Protein AF-A0A7X9DBS9-F1 (afdb_monomer)

Radius of gyration: 29.24 Å; Cα contacts (8 Å, |Δi|>4): 270; chains: 1; bounding box: 61×59×90 Å

Secondary structure (DSSP, 8-state):
-PPPHHHHHHHHHHHH-EE-HHHHHHHH---HHHHHHHHHTT-SPPP-S-TTSPPPEEHHHHHHHHHHHHHHHTT--TTTTHHHHHHHHSHHHHHHHHHHHHTT--EEEEE-SSS-EEEEEHHHHHHHHHTSTTT--S--EEEE-HHHHHHHHHHTT---PPP-GGGSHHHHHHHHHHHHHHH-TTS---HHHHHHHHHHHH---SEEEEEEETTEEEEEEEEPPP-----

Nearest PDB structures (foldseek):
  7xn2-assembly1_A-2  TM=6.905E-01  e=5.065E-05  Nostoc sp. PCC 7120 = FACHB-418
  6ldi-assembly1_H  TM=8.509E-01  e=7.330E-02  Escherichia coli K-12
  4wls-assembly1_B  TM=7.383E-01  e=4.983E-02  Escherichia coli DH5[alpha]
  7c17-assembly1_G  TM=8.458E-01  e=1.204E-01  Escherichia coli K-12
  5d90-assembly2_C  TM=7.543E-01  e=1.420E-01  Haemophilus influenzae Rd KW20

Mean predicted aligned error: 14.36 Å

pLDDT: mean 78.64, std 13.1, range [38.12, 95.62]

Sequence (231 aa):
MQEPTTNKSQSSELKAKVTTAKTVKEVADVSYRQLNDWDSKKVLPKKKGGNGTWRKFTGADIIRLTIISKLVKFGIPIQRQKKLIHWIGKPESINWLIKKITYGFNMFLVTDFEGNFGFDSDDEAYDFVFLIGEDIDHPSVILPLNKIVGDISKKLGVEIPKVNKNLTMVGQISHILEKMIKSDSGVSIKSTEQKVIDLIREKQYQTVVVKVKDGNIVHINREESIPVNTQ

Structure (mmCIF, N/CA/C/O backbone):
data_AF-A0A7X9DBS9-F1
#
_entry.id   AF-A0A7X9DBS9-F1
#
loop_
_atom_site.group_PDB
_atom_site.id
_atom_site.type_symbol
_atom_site.label_atom_id
_atom_site.label_alt_id
_atom_site.label_comp_id
_atom_site.label_asym_id
_atom_site.label_e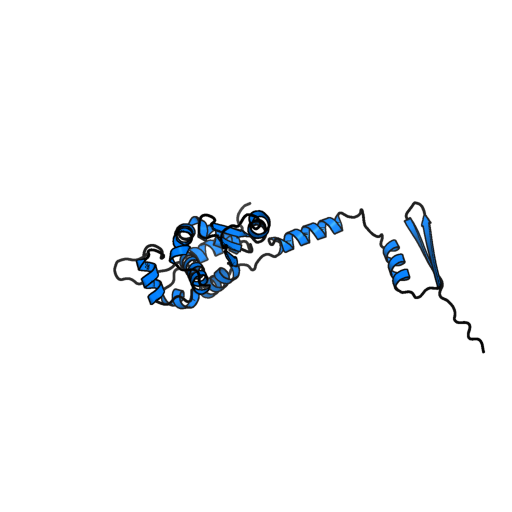ntity_id
_atom_site.label_seq_id
_atom_site.pdbx_PDB_ins_code
_atom_site.Cartn_x
_atom_site.Cartn_y
_atom_site.Cartn_z
_atom_site.occupancy
_atom_site.B_iso_or_equiv
_atom_site.auth_seq_id
_atom_site.auth_comp_id
_atom_site.auth_asym_id
_atom_site.auth_atom_id
_atom_site.pdbx_PDB_model_num
ATOM 1 N N . MET A 1 1 ? 12.884 18.985 -7.971 1.00 44.34 1 MET A N 1
ATOM 2 C CA . MET A 1 1 ? 11.764 18.631 -8.873 1.00 44.34 1 MET A CA 1
ATOM 3 C C . MET A 1 1 ? 10.484 19.239 -8.308 1.00 44.34 1 MET A C 1
ATOM 5 O O . MET A 1 1 ? 10.124 18.889 -7.190 1.00 44.34 1 MET A O 1
ATOM 9 N N . GLN A 1 2 ? 9.855 20.199 -8.995 1.00 38.12 2 GLN A N 1
ATOM 10 C CA . GLN A 1 2 ? 8.543 20.721 -8.585 1.00 38.12 2 GLN A CA 1
ATOM 11 C C . GLN A 1 2 ? 7.461 19.667 -8.868 1.00 38.12 2 GLN A C 1
ATOM 13 O O . GLN A 1 2 ? 7.523 18.968 -9.877 1.00 38.12 2 GLN A O 1
ATOM 18 N N . GLU A 1 3 ? 6.503 19.517 -7.953 1.00 51.72 3 GLU A N 1
ATOM 19 C CA . GLU A 1 3 ? 5.404 18.561 -8.106 1.00 51.72 3 GLU A CA 1
ATOM 20 C C . GLU A 1 3 ? 4.458 19.009 -9.235 1.00 51.72 3 GLU A C 1
ATOM 22 O O . GLU A 1 3 ? 4.047 20.172 -9.232 1.00 51.72 3 GLU A O 1
ATOM 27 N N . PRO A 1 4 ? 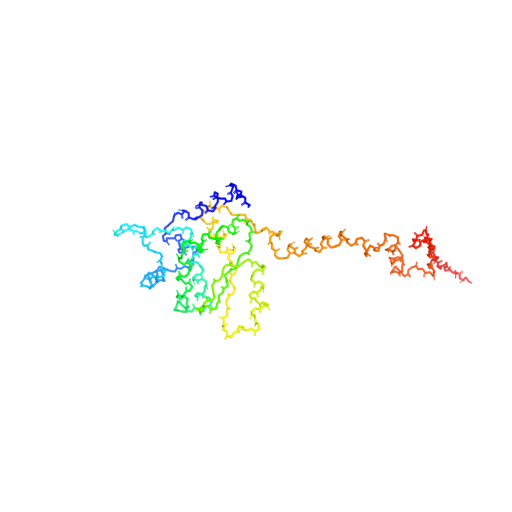4.034 18.119 -10.151 1.00 61.62 4 PRO A N 1
ATOM 28 C CA . PRO A 1 4 ? 2.964 18.435 -11.092 1.00 61.62 4 PRO A CA 1
ATOM 29 C C . PRO A 1 4 ? 1.681 18.804 -10.331 1.00 61.62 4 PRO A C 1
ATOM 31 O O . PRO A 1 4 ? 1.261 18.078 -9.423 1.00 61.62 4 PRO A O 1
ATOM 34 N N . THR A 1 5 ? 1.044 19.915 -10.704 1.00 61.41 5 THR A N 1
ATOM 35 C CA . THR A 1 5 ? -0.153 20.473 -10.042 1.00 61.41 5 THR A CA 1
ATOM 36 C C . THR A 1 5 ? -1.306 19.469 -9.939 1.00 61.41 5 THR A C 1
ATOM 38 O O . THR A 1 5 ? -1.954 19.385 -8.893 1.00 61.41 5 THR A O 1
ATOM 41 N N . THR A 1 6 ? -1.502 18.638 -10.964 1.00 66.62 6 THR A N 1
ATOM 42 C CA . THR A 1 6 ? -2.528 17.581 -11.007 1.00 66.62 6 THR A CA 1
ATOM 43 C C . THR A 1 6 ? -2.325 16.517 -9.922 1.00 66.62 6 THR A C 1
ATOM 45 O O . THR A 1 6 ? -3.261 16.163 -9.206 1.00 66.62 6 THR A O 1
ATOM 48 N N . ASN A 1 7 ? -1.085 16.069 -9.716 1.00 72.94 7 ASN A N 1
ATOM 49 C CA . ASN A 1 7 ? -0.768 15.004 -8.757 1.00 72.94 7 ASN A CA 1
ATOM 50 C C . ASN A 1 7 ? -0.900 15.496 -7.309 1.00 72.94 7 ASN A C 1
ATOM 52 O O . ASN A 1 7 ? -1.346 14.766 -6.419 1.00 72.94 7 ASN A O 1
ATOM 56 N N . LYS A 1 8 ? -0.569 16.771 -7.071 1.00 68.44 8 LYS A N 1
ATOM 57 C CA . LYS A 1 8 ? -0.738 17.415 -5.764 1.00 68.44 8 LYS A CA 1
ATOM 58 C C . LYS A 1 8 ? -2.215 17.507 -5.363 1.00 68.44 8 LYS A C 1
ATOM 60 O O . LYS A 1 8 ? -2.538 17.258 -4.201 1.00 68.44 8 LYS A O 1
ATOM 65 N N . SER A 1 9 ? -3.097 17.802 -6.321 1.00 77.38 9 SER A N 1
ATOM 66 C CA . SER A 1 9 ? -4.551 17.871 -6.118 1.00 77.38 9 SER A CA 1
ATOM 67 C C . SER A 1 9 ? -5.177 16.496 -5.839 1.00 77.38 9 SER A C 1
ATOM 69 O O . SER A 1 9 ? -5.950 16.367 -4.894 1.00 77.38 9 SER A O 1
ATOM 71 N N . GLN A 1 10 ? -4.786 15.448 -6.570 1.00 80.81 10 GLN A N 1
ATOM 72 C CA . GLN A 1 10 ? -5.271 14.078 -6.323 1.00 80.81 10 GLN A CA 1
ATOM 73 C C . GLN A 1 10 ? -4.818 13.536 -4.958 1.00 80.81 10 GLN A C 1
ATOM 75 O O . GLN A 1 10 ? -5.588 12.908 -4.227 1.00 80.81 10 GLN A O 1
ATOM 80 N N . SER A 1 11 ? -3.562 13.809 -4.584 1.00 74.12 11 SER A N 1
ATOM 81 C CA . SER A 1 11 ? -3.007 13.408 -3.289 1.00 74.12 11 SER A CA 1
ATOM 82 C C . SER A 1 11 ? -3.749 14.067 -2.126 1.00 74.12 11 SER A C 1
ATOM 84 O O . SER A 1 11 ? -4.082 13.391 -1.150 1.00 74.12 11 SER A O 1
ATOM 86 N N . SER A 1 12 ? -4.019 15.375 -2.210 1.00 77.69 12 SER A N 1
ATOM 87 C CA . SER A 1 12 ? -4.742 16.099 -1.160 1.00 77.69 12 SER A CA 1
ATOM 88 C C . SER A 1 12 ? -6.202 15.656 -1.062 1.00 77.69 12 SER A C 1
ATOM 90 O O . SER A 1 12 ? -6.691 15.464 0.054 1.00 77.69 12 SER A O 1
ATOM 92 N N . GLU A 1 13 ? -6.865 15.408 -2.194 1.00 81.50 13 GLU A N 1
ATOM 93 C CA . GLU A 1 13 ? -8.243 14.920 -2.221 1.00 81.50 13 GLU A CA 1
ATOM 94 C C . GLU A 1 13 ? -8.363 13.553 -1.536 1.00 81.50 13 GLU A C 1
ATOM 96 O O . GLU A 1 13 ? -9.161 13.401 -0.608 1.00 81.50 13 GLU A O 1
ATOM 101 N N . LEU A 1 14 ? -7.525 12.576 -1.906 1.00 80.81 14 LEU A N 1
ATOM 102 C CA . LEU A 1 14 ? -7.573 11.236 -1.311 1.00 80.81 14 LEU A CA 1
ATOM 103 C C . LEU A 1 14 ? -7.300 11.258 0.200 1.00 80.81 14 LEU A C 1
ATOM 105 O O . LEU A 1 14 ? -7.941 10.533 0.965 1.00 80.81 14 LEU A O 1
ATOM 109 N N . LYS A 1 15 ? -6.363 12.104 0.640 1.00 79.69 15 LYS A N 1
ATOM 110 C CA . LYS A 1 15 ? -6.023 12.270 2.061 1.00 79.69 15 LYS A CA 1
ATOM 111 C C . LYS A 1 15 ? -7.176 12.864 2.861 1.00 79.69 15 LYS A C 1
ATOM 113 O O . LYS A 1 15 ? -7.395 12.448 3.995 1.00 79.69 15 LYS A O 1
ATOM 118 N N . ALA A 1 16 ? -7.884 13.842 2.303 1.00 76.31 16 ALA A N 1
ATOM 119 C CA . ALA A 1 16 ? -8.894 14.607 3.023 1.00 76.31 16 ALA A CA 1
ATOM 120 C C . ALA A 1 16 ? -10.306 14.015 2.919 1.00 76.31 16 ALA A C 1
ATOM 122 O O . ALA A 1 16 ? -11.146 14.346 3.756 1.00 76.31 16 ALA A O 1
ATOM 123 N N . LYS A 1 17 ? -10.587 13.144 1.937 1.00 77.94 17 LYS A N 1
ATOM 124 C CA . LYS A 1 17 ? -11.936 12.603 1.715 1.00 77.94 17 LYS A CA 1
ATOM 125 C C . LYS A 1 17 ? -12.400 11.795 2.921 1.00 77.94 17 LYS A C 1
ATOM 127 O O . LYS A 1 17 ? -11.780 10.799 3.294 1.00 77.94 17 LYS A O 1
ATOM 132 N N . VAL A 1 18 ? -13.485 12.253 3.541 1.00 75.06 18 VAL A N 1
ATOM 133 C CA . VAL A 1 18 ? -14.044 11.666 4.760 1.00 75.06 18 VAL A CA 1
ATOM 134 C C . VAL A 1 18 ? -15.234 10.778 4.426 1.00 75.06 18 VAL A C 1
ATOM 136 O O . VAL A 1 18 ? -16.102 11.159 3.646 1.00 75.06 18 VAL A O 1
ATOM 139 N N . THR A 1 19 ? -15.316 9.617 5.069 1.00 70.69 19 THR A N 1
ATOM 140 C CA . THR A 1 19 ? -16.430 8.685 4.911 1.00 70.69 19 THR A CA 1
ATOM 141 C C . THR A 1 19 ? -16.887 8.062 6.234 1.00 70.69 19 THR A C 1
ATOM 143 O O . THR A 1 19 ? -16.328 8.332 7.303 1.00 70.69 19 THR A O 1
ATOM 146 N N . THR A 1 20 ? -17.945 7.254 6.160 1.00 72.25 20 THR A N 1
ATOM 147 C CA . THR A 1 20 ? -18.596 6.600 7.303 1.00 72.25 20 THR A CA 1
ATOM 148 C C . THR A 1 20 ? -18.060 5.185 7.540 1.00 72.25 20 THR A C 1
ATOM 150 O O . THR A 1 20 ? -17.427 4.581 6.674 1.00 72.25 20 THR A O 1
ATOM 153 N N . ALA A 1 21 ? -18.375 4.609 8.703 1.00 66.75 21 ALA A N 1
ATOM 154 C CA . ALA A 1 21 ? -18.034 3.225 9.040 1.00 66.75 21 ALA A CA 1
ATOM 155 C C . ALA A 1 21 ? -18.601 2.182 8.050 1.00 66.75 21 ALA A C 1
ATOM 157 O O . ALA A 1 21 ? -18.007 1.117 7.885 1.00 66.75 21 ALA A O 1
ATOM 158 N N . LYS A 1 22 ? -19.712 2.489 7.360 1.00 69.56 22 LYS A N 1
ATOM 159 C CA . LYS A 1 22 ? -20.287 1.622 6.318 1.00 69.56 22 LYS A CA 1
ATOM 160 C C . LYS A 1 22 ? -19.305 1.440 5.157 1.00 69.56 22 LYS A C 1
ATOM 162 O O . LYS A 1 22 ? -18.990 0.313 4.790 1.00 69.56 22 LYS A O 1
ATOM 167 N N . THR A 1 23 ? -18.741 2.540 4.671 1.00 70.94 23 THR A N 1
ATOM 168 C CA . THR A 1 23 ? -17.735 2.530 3.605 1.00 70.94 23 THR A CA 1
ATOM 169 C C . THR A 1 23 ? -16.457 1.820 4.047 1.00 70.94 23 THR A C 1
ATOM 171 O O . THR A 1 23 ? -15.887 1.055 3.280 1.00 70.94 23 THR A O 1
ATOM 174 N N . VAL A 1 24 ? -16.024 1.994 5.303 1.00 73.06 24 VAL A N 1
ATOM 175 C CA . VAL A 1 24 ? -14.865 1.254 5.844 1.00 73.06 24 VAL A CA 1
ATOM 176 C C . VAL A 1 24 ? -15.094 -0.255 5.781 1.00 73.06 24 VAL A C 1
ATOM 178 O O . VAL A 1 24 ? -14.204 -0.978 5.341 1.00 73.06 24 VAL A O 1
ATOM 181 N N . LYS A 1 25 ? -16.283 -0.732 6.166 1.00 75.00 25 LYS A N 1
ATOM 182 C CA . LYS A 1 25 ? -16.641 -2.155 6.087 1.00 75.00 25 LYS A CA 1
ATOM 183 C C . LYS A 1 25 ? -16.580 -2.668 4.646 1.00 75.00 25 LYS A C 1
ATOM 185 O O . LYS A 1 25 ? -15.992 -3.712 4.399 1.00 75.00 25 LYS A O 1
ATOM 190 N N . GLU A 1 26 ? -17.155 -1.925 3.705 1.00 75.19 26 GLU A N 1
ATOM 191 C CA . GLU A 1 26 ? -17.199 -2.306 2.286 1.00 75.19 26 GLU A CA 1
ATOM 192 C C . GLU A 1 26 ? -15.824 -2.262 1.604 1.00 75.19 26 GLU A C 1
ATOM 194 O O . GLU A 1 26 ? -15.596 -2.966 0.619 1.00 75.19 26 GLU A O 1
ATOM 199 N N . VAL A 1 27 ? -14.915 -1.405 2.074 1.00 72.44 27 VAL A N 1
ATOM 200 C CA . VAL A 1 27 ? -13.621 -1.151 1.428 1.00 72.44 27 VAL A CA 1
ATOM 201 C C . VAL A 1 27 ? -12.488 -1.955 2.068 1.00 72.44 27 VAL A C 1
ATOM 203 O O . VAL A 1 27 ? -11.742 -2.616 1.352 1.00 72.44 27 VAL A O 1
ATOM 206 N N . ALA A 1 28 ? -12.360 -1.909 3.395 1.00 74.69 28 ALA A N 1
ATOM 207 C CA . ALA A 1 28 ? -11.285 -2.577 4.130 1.00 74.69 28 ALA A CA 1
ATOM 208 C C . ALA A 1 28 ? -11.617 -4.041 4.471 1.00 74.69 28 ALA A C 1
ATOM 210 O O . ALA A 1 28 ? -10.760 -4.772 4.980 1.00 74.69 28 ALA A O 1
ATOM 211 N N . ASP A 1 29 ? -12.862 -4.458 4.206 1.00 77.50 29 ASP A N 1
ATOM 212 C CA . ASP A 1 29 ? -13.399 -5.781 4.522 1.00 77.50 29 ASP A CA 1
ATOM 213 C C . ASP A 1 29 ? -13.122 -6.154 5.992 1.00 77.50 29 ASP A C 1
ATOM 215 O O . ASP A 1 29 ? -12.544 -7.192 6.319 1.00 77.50 29 ASP A O 1
ATOM 219 N N . VAL A 1 30 ? -13.458 -5.210 6.880 1.00 77.75 30 VAL A N 1
ATOM 220 C CA . VAL A 1 30 ? -13.321 -5.314 8.338 1.00 77.75 30 VAL A CA 1
ATOM 221 C C . VAL A 1 30 ? -14.715 -5.293 8.949 1.00 77.75 30 VAL A C 1
ATOM 223 O O . VAL A 1 30 ? -15.509 -4.381 8.700 1.00 77.75 30 VAL A O 1
ATOM 226 N N . SER A 1 31 ? -15.029 -6.290 9.773 1.00 77.00 31 SER A N 1
ATOM 227 C CA . SER A 1 31 ? -16.302 -6.334 10.495 1.00 77.00 31 SER A CA 1
ATOM 228 C C . SER A 1 31 ? -16.382 -5.254 11.580 1.00 77.00 31 SER A C 1
ATOM 230 O O . SER A 1 31 ? -15.375 -4.793 12.115 1.00 77.00 31 SER A O 1
ATOM 232 N N . TYR A 1 32 ? -17.602 -4.893 11.985 1.00 71.25 32 TYR A N 1
ATOM 233 C CA . TYR A 1 32 ? -17.809 -3.949 13.088 1.00 71.25 32 TYR A CA 1
ATOM 234 C C . TYR A 1 32 ? -17.186 -4.438 14.408 1.00 71.25 32 TYR A C 1
ATOM 236 O O . TYR A 1 32 ? -16.624 -3.647 15.159 1.00 71.25 32 TYR A O 1
ATOM 244 N N . ARG A 1 33 ? -17.213 -5.756 14.659 1.00 76.12 33 ARG A N 1
ATOM 245 C CA . ARG A 1 33 ? -16.557 -6.367 15.826 1.00 76.12 33 ARG A CA 1
ATOM 246 C C . ARG A 1 33 ? -15.044 -6.175 15.788 1.00 76.12 33 ARG A C 1
ATOM 248 O O . ARG A 1 33 ? -14.474 -5.781 16.797 1.00 76.12 33 ARG A O 1
ATOM 255 N N . GLN A 1 34 ? -14.417 -6.400 14.633 1.00 80.19 34 GLN A N 1
ATOM 256 C CA . GLN A 1 34 ? -12.983 -6.160 14.460 1.00 80.19 34 GLN A CA 1
ATOM 257 C C . GLN A 1 34 ? -12.641 -4.680 14.628 1.00 80.19 34 GLN A C 1
ATOM 259 O O . GLN A 1 34 ? -11.679 -4.372 15.315 1.00 80.19 34 GLN A O 1
ATOM 264 N N . LEU A 1 35 ? -13.446 -3.758 14.085 1.00 78.69 35 LEU A N 1
ATOM 265 C CA . LEU A 1 35 ? -13.231 -2.323 14.300 1.00 78.69 35 LEU A CA 1
ATOM 266 C C . LEU A 1 35 ? -13.306 -1.953 15.787 1.00 78.69 35 LEU A C 1
ATOM 268 O O . LEU A 1 35 ? -12.446 -1.218 16.258 1.00 78.69 35 LEU A O 1
ATOM 272 N N . ASN A 1 36 ? -14.279 -2.476 16.534 1.00 77.50 36 ASN A N 1
ATOM 273 C CA . ASN A 1 36 ? -14.396 -2.207 17.970 1.00 77.50 36 ASN A CA 1
ATOM 274 C C . ASN A 1 36 ? -13.243 -2.823 18.782 1.00 77.50 36 ASN A C 1
ATOM 276 O O . ASN A 1 36 ? -12.700 -2.157 19.662 1.00 77.50 36 ASN A O 1
ATOM 280 N N . ASP A 1 37 ? -12.840 -4.058 18.471 1.00 80.94 37 ASP A N 1
ATOM 281 C CA . ASP A 1 37 ? -11.668 -4.712 19.075 1.00 80.94 37 ASP A CA 1
ATOM 282 C C . ASP A 1 37 ? -10.368 -3.950 18.770 1.00 80.94 37 ASP A C 1
ATOM 284 O O . ASP A 1 37 ? -9.507 -3.765 19.626 1.00 80.94 37 ASP A O 1
ATOM 288 N N . TRP A 1 38 ? -10.224 -3.442 17.551 1.00 82.38 38 TRP A N 1
ATOM 289 C CA . TRP A 1 38 ? -9.075 -2.632 17.161 1.00 82.38 38 TRP A CA 1
ATOM 290 C C . TRP A 1 38 ? -9.106 -1.245 17.808 1.00 82.38 38 TRP A C 1
ATOM 292 O O . TRP A 1 38 ? -8.051 -0.708 18.151 1.00 82.38 38 TRP A O 1
ATOM 302 N N . ASP A 1 39 ? -10.290 -0.671 18.032 1.00 77.31 39 ASP A N 1
ATOM 303 C CA . ASP A 1 39 ? -10.434 0.595 18.753 1.00 77.31 39 ASP A CA 1
ATOM 304 C C . ASP A 1 39 ? -10.005 0.462 20.215 1.00 77.31 39 ASP A C 1
ATOM 306 O O . ASP A 1 39 ? -9.237 1.288 20.711 1.00 77.31 39 ASP A O 1
ATOM 310 N N . SER A 1 40 ? -10.437 -0.610 20.892 1.00 77.25 40 SER A N 1
ATOM 311 C CA . SER A 1 40 ? -10.043 -0.882 22.281 1.00 77.25 40 SER A CA 1
ATOM 312 C C . SER A 1 40 ? -8.531 -1.109 22.407 1.00 77.25 40 SER A C 1
ATOM 314 O O . SER A 1 40 ? -7.913 -0.681 23.383 1.00 77.25 40 SER A O 1
ATOM 316 N N . LYS A 1 41 ? -7.911 -1.680 21.368 1.00 74.56 41 LYS A N 1
ATOM 317 C CA . LYS A 1 41 ? -6.457 -1.870 21.244 1.00 74.56 41 LYS A CA 1
ATOM 318 C C . LYS A 1 41 ? -5.698 -0.630 20.754 1.00 74.56 41 LYS A C 1
ATOM 320 O O . LYS A 1 41 ? -4.488 -0.716 20.557 1.00 74.56 41 LYS A O 1
ATOM 325 N N . LYS A 1 42 ? -6.370 0.516 20.569 1.00 74.31 42 LYS A N 1
ATOM 326 C CA . LYS A 1 42 ? -5.786 1.783 20.079 1.00 74.31 42 LYS A CA 1
ATOM 327 C C . LYS A 1 42 ? -5.112 1.666 18.702 1.00 74.31 42 LYS A C 1
ATOM 329 O O . LYS A 1 42 ? -4.202 2.427 18.387 1.00 74.31 42 LYS A O 1
ATOM 334 N N . VAL A 1 43 ? -5.568 0.720 17.879 1.00 73.50 43 VAL A N 1
ATOM 335 C CA . VAL A 1 43 ? -5.113 0.529 16.490 1.00 73.50 43 VAL A CA 1
ATOM 336 C C . VAL A 1 43 ? -5.707 1.600 15.577 1.00 73.50 43 VAL A C 1
ATOM 338 O O . VAL A 1 43 ? -5.112 1.978 14.571 1.00 73.50 43 VAL A O 1
ATOM 341 N N . LEU A 1 44 ? -6.900 2.091 15.916 1.00 72.31 44 LEU A N 1
ATOM 342 C CA . LEU A 1 44 ? -7.599 3.075 15.108 1.00 72.31 44 LEU A CA 1
ATOM 343 C C . LEU A 1 44 ? -7.121 4.512 15.405 1.00 72.31 44 LEU A C 1
ATOM 345 O O . LEU A 1 44 ? -6.781 4.827 16.549 1.00 72.31 44 LEU A O 1
ATOM 349 N N . PRO A 1 45 ? -7.168 5.421 14.412 1.00 67.19 45 PRO A N 1
ATOM 350 C CA . PRO A 1 45 ? -6.882 6.837 14.623 1.00 67.19 45 PRO A CA 1
ATOM 351 C C . PRO A 1 45 ? -7.795 7.446 15.695 1.00 67.19 45 PRO A C 1
ATOM 353 O O . PRO A 1 45 ? -8.940 7.016 15.875 1.00 67.19 45 PRO A O 1
ATOM 356 N N . LYS A 1 46 ? -7.313 8.499 16.370 1.00 68.56 46 LYS A N 1
ATOM 357 C CA . LYS A 1 46 ? -8.113 9.251 17.353 1.00 68.56 46 LYS A CA 1
ATOM 358 C C . LYS A 1 46 ? -9.453 9.680 16.739 1.00 68.56 46 LYS A C 1
ATOM 360 O O . LYS A 1 46 ? -9.493 10.144 15.598 1.00 68.56 46 LYS A O 1
ATOM 365 N N . LYS A 1 47 ? -10.546 9.545 17.505 1.00 66.12 47 LYS A N 1
ATOM 366 C CA . LYS A 1 47 ? -11.895 9.957 17.077 1.00 66.12 47 LYS A CA 1
ATOM 367 C C . LYS A 1 47 ? -11.874 11.413 16.615 1.00 66.12 47 LYS A C 1
ATOM 369 O O . LYS A 1 47 ? -11.591 12.311 17.400 1.00 66.12 47 LYS A O 1
ATOM 374 N N . LYS A 1 48 ? -12.219 11.641 15.347 1.00 58.69 48 LYS A N 1
ATOM 375 C CA . LYS A 1 48 ? -12.590 12.962 14.833 1.00 58.69 48 LYS A CA 1
ATOM 376 C C . LYS A 1 48 ? -14.112 13.096 14.951 1.00 58.69 48 LYS A C 1
ATOM 378 O O . LYS A 1 48 ? -14.836 12.604 14.088 1.00 58.69 48 LYS A O 1
ATOM 383 N N . GLY A 1 49 ? -14.581 13.686 16.051 1.00 53.47 49 GLY A N 1
ATOM 384 C CA . GLY A 1 49 ? -16.005 13.888 16.360 1.00 53.47 49 GLY A CA 1
ATOM 385 C C . GLY A 1 49 ? -16.286 13.869 17.867 1.00 53.47 49 GLY A C 1
ATOM 386 O O . GLY A 1 49 ? -15.601 13.164 18.607 1.00 53.47 49 GLY A O 1
ATOM 387 N N . GLY A 1 50 ? -17.262 14.665 18.317 1.00 50.88 50 GLY A N 1
ATOM 388 C CA . GLY A 1 50 ? -17.680 14.745 19.723 1.00 50.88 50 GLY A CA 1
ATOM 389 C C . GLY A 1 50 ? -18.350 13.463 20.233 1.00 50.88 50 GLY A C 1
ATOM 390 O O . GLY A 1 50 ? -18.740 12.593 19.445 1.00 50.88 50 GLY A O 1
ATOM 391 N N . ASN A 1 51 ? -18.483 13.353 21.561 1.00 47.19 51 ASN A N 1
ATOM 392 C CA . ASN A 1 51 ? -19.091 12.203 22.238 1.00 47.19 51 ASN A CA 1
ATOM 393 C C . ASN A 1 51 ? -20.453 11.842 21.612 1.00 47.19 51 ASN A C 1
ATOM 395 O O . ASN A 1 51 ? -21.350 12.673 21.551 1.00 47.19 51 ASN A O 1
ATOM 399 N N . GLY A 1 52 ? -20.587 10.601 21.129 1.00 56.41 52 GLY A N 1
ATOM 400 C CA . GLY A 1 52 ? -21.836 10.056 20.578 1.00 56.41 52 GLY A CA 1
ATOM 401 C C . GLY A 1 52 ? -21.977 10.077 19.049 1.00 56.41 52 GLY A C 1
ATOM 402 O O . GLY A 1 52 ? -22.887 9.438 18.529 1.00 56.41 52 GLY A O 1
ATOM 403 N N . THR A 1 53 ? -21.079 10.731 18.303 1.00 59.44 53 THR A N 1
ATOM 404 C CA . THR A 1 53 ? -21.137 10.727 16.826 1.00 59.44 53 THR A CA 1
ATOM 405 C C . THR A 1 53 ? -20.342 9.579 16.197 1.00 59.44 53 THR A C 1
ATOM 407 O O . THR A 1 53 ? -19.274 9.189 16.679 1.00 59.44 53 THR A O 1
ATOM 410 N N . TRP A 1 54 ? -20.869 9.017 15.102 1.00 60.12 54 TRP A N 1
ATOM 411 C CA . TRP A 1 54 ? -20.195 7.972 14.326 1.00 60.12 54 TRP A CA 1
ATOM 412 C C . TRP A 1 54 ? -18.820 8.440 13.842 1.00 60.12 54 TRP A C 1
ATOM 414 O O . TRP A 1 54 ? -18.671 9.551 13.329 1.00 60.12 54 TRP A O 1
ATOM 424 N N . ARG A 1 55 ? -17.809 7.570 13.977 1.00 71.94 55 ARG A N 1
ATOM 425 C CA . ARG A 1 55 ? -16.434 7.885 13.578 1.00 71.94 55 ARG A CA 1
ATOM 426 C C . ARG A 1 55 ? -16.362 8.170 12.079 1.00 71.94 55 ARG A C 1
ATOM 428 O O . ARG A 1 55 ? -16.758 7.349 11.252 1.00 71.94 55 ARG A O 1
ATOM 435 N N . LYS A 1 56 ? -15.800 9.332 11.763 1.00 78.12 56 LYS A N 1
ATOM 436 C CA . LYS A 1 56 ? -15.402 9.747 10.421 1.00 78.12 56 LYS A CA 1
ATOM 437 C C . LYS A 1 56 ? -14.000 9.217 10.113 1.00 78.12 56 LYS A C 1
ATOM 439 O O . LYS A 1 56 ? -13.107 9.352 10.948 1.00 78.12 56 LYS A O 1
ATOM 444 N N . PHE A 1 57 ? -13.818 8.638 8.930 1.00 82.12 57 PHE A N 1
ATOM 445 C CA . PHE A 1 57 ? -12.539 8.084 8.471 1.00 82.12 57 PHE A CA 1
ATOM 446 C C . PHE A 1 57 ? -12.065 8.812 7.223 1.00 82.12 57 PHE A C 1
ATOM 448 O O . PHE A 1 57 ? -12.855 9.018 6.304 1.00 82.12 57 PHE A O 1
ATOM 455 N N . THR A 1 58 ? -10.791 9.187 7.183 1.00 87.62 58 THR A N 1
ATOM 456 C CA . THR A 1 58 ? -10.160 9.714 5.966 1.00 87.62 58 THR A CA 1
ATOM 457 C C . THR A 1 58 ? -9.750 8.583 5.020 1.00 87.62 58 THR A C 1
ATOM 459 O O . THR A 1 58 ? -9.596 7.443 5.461 1.00 87.62 58 THR A O 1
ATOM 462 N N . GLY A 1 59 ? -9.498 8.873 3.740 1.00 87.56 59 GLY A N 1
ATOM 463 C CA . GLY A 1 59 ? -8.930 7.883 2.814 1.00 87.56 59 GLY A CA 1
ATOM 464 C C . GLY A 1 59 ? -7.611 7.289 3.324 1.00 87.56 59 GLY A C 1
ATOM 465 O O . GLY A 1 59 ? -7.414 6.077 3.256 1.00 87.56 59 GLY A O 1
ATOM 466 N N . ALA A 1 60 ? -6.763 8.106 3.957 1.00 88.75 60 ALA A N 1
ATOM 467 C CA . ALA A 1 60 ? -5.546 7.647 4.627 1.00 88.75 60 ALA A CA 1
ATOM 468 C C . ALA A 1 60 ? -5.830 6.640 5.759 1.00 88.75 60 ALA A C 1
ATOM 470 O O . ALA A 1 60 ? -5.126 5.638 5.892 1.00 88.75 60 ALA A O 1
ATOM 471 N N . ASP A 1 61 ? -6.888 6.862 6.545 1.00 86.81 61 ASP A N 1
ATOM 472 C CA . ASP A 1 61 ? -7.304 5.926 7.594 1.00 86.81 61 ASP A CA 1
ATOM 473 C C . ASP A 1 61 ? -7.787 4.600 7.000 1.00 86.81 61 ASP A C 1
ATOM 475 O O . ASP A 1 61 ? -7.432 3.535 7.501 1.00 86.81 61 ASP A O 1
ATOM 479 N N . ILE A 1 62 ? -8.540 4.642 5.898 1.00 88.44 62 ILE A N 1
ATOM 480 C CA . ILE A 1 62 ? -9.018 3.431 5.217 1.00 88.44 62 ILE A CA 1
ATOM 481 C C . ILE A 1 62 ? -7.850 2.623 4.647 1.00 88.44 62 ILE A C 1
ATOM 483 O O . ILE A 1 62 ? -7.841 1.400 4.788 1.00 88.44 62 ILE A O 1
ATOM 487 N N . ILE A 1 63 ? -6.847 3.278 4.051 1.00 91.88 63 ILE A N 1
ATOM 488 C CA . ILE A 1 63 ? -5.653 2.598 3.522 1.00 91.88 63 ILE A CA 1
ATOM 489 C C . ILE A 1 63 ? -4.922 1.863 4.646 1.00 91.88 63 ILE A C 1
ATOM 491 O O . ILE A 1 63 ? -4.682 0.661 4.527 1.00 91.88 63 ILE A O 1
ATOM 495 N N . ARG A 1 64 ? -4.647 2.543 5.767 1.00 91.00 64 ARG A N 1
ATOM 496 C CA . ARG A 1 64 ? -4.014 1.932 6.950 1.00 91.00 64 ARG A CA 1
ATOM 497 C C . ARG A 1 64 ? -4.779 0.701 7.426 1.00 91.00 64 ARG A C 1
ATOM 499 O O . ARG A 1 64 ? -4.192 -0.362 7.612 1.00 91.00 64 ARG A O 1
ATOM 506 N N . LEU A 1 65 ? -6.096 0.833 7.581 1.00 89.25 65 LEU A N 1
ATOM 507 C CA . LEU A 1 65 ? -6.949 -0.258 8.055 1.00 89.25 65 LEU A CA 1
ATOM 508 C C . LEU A 1 65 ? -6.996 -1.429 7.086 1.00 89.25 65 LEU A C 1
ATOM 510 O O . LEU A 1 65 ? -7.012 -2.576 7.520 1.00 89.25 65 LEU A O 1
ATOM 514 N N . THR A 1 66 ? -6.986 -1.150 5.786 1.00 92.06 66 THR A N 1
ATOM 515 C CA . THR A 1 66 ? -6.991 -2.192 4.759 1.00 92.06 66 THR A CA 1
ATOM 516 C C . THR A 1 66 ? -5.670 -2.960 4.746 1.00 92.06 66 THR A C 1
ATOM 518 O O . THR A 1 66 ? -5.689 -4.181 4.615 1.00 92.06 66 THR A O 1
ATOM 521 N N . ILE A 1 67 ? -4.536 -2.278 4.943 1.00 93.69 67 ILE A N 1
ATOM 522 C CA . ILE A 1 67 ? -3.218 -2.919 5.080 1.00 93.69 67 ILE A CA 1
ATOM 523 C C . ILE A 1 67 ? -3.212 -3.858 6.293 1.00 93.69 67 ILE A C 1
ATOM 525 O O . ILE A 1 67 ? -2.951 -5.049 6.137 1.00 93.69 67 ILE A O 1
ATOM 529 N N . ILE A 1 68 ? -3.595 -3.358 7.472 1.00 91.94 68 ILE A N 1
ATOM 530 C CA . ILE A 1 68 ? -3.669 -4.152 8.713 1.00 91.94 68 ILE A CA 1
ATOM 531 C C . ILE A 1 68 ? -4.614 -5.353 8.539 1.00 91.94 68 ILE A C 1
ATOM 533 O O . ILE A 1 68 ? -4.259 -6.489 8.852 1.00 91.94 68 ILE A O 1
ATOM 537 N N . SER A 1 69 ? -5.805 -5.120 7.979 1.00 90.81 69 SER A N 1
ATOM 538 C CA . SER A 1 69 ? -6.807 -6.156 7.699 1.00 90.81 69 SER A CA 1
ATOM 539 C C . SER A 1 69 ? -6.267 -7.260 6.801 1.00 90.81 69 SER A C 1
ATOM 541 O O . SER A 1 69 ? -6.448 -8.442 7.098 1.00 90.81 69 SER A O 1
ATOM 543 N N . LYS A 1 70 ? -5.554 -6.897 5.729 1.00 92.62 70 LYS A N 1
ATOM 544 C CA . LYS A 1 70 ? -4.928 -7.881 4.847 1.00 92.62 70 LYS A CA 1
ATOM 545 C C . LYS A 1 70 ? -3.895 -8.721 5.581 1.00 92.62 70 LYS A C 1
ATOM 547 O O . LYS A 1 70 ? -3.950 -9.937 5.464 1.00 92.62 70 LYS A O 1
ATOM 552 N N . LEU A 1 71 ? -3.011 -8.107 6.365 1.00 91.94 71 LEU A N 1
ATOM 553 C CA . LEU A 1 71 ? -1.999 -8.841 7.131 1.00 91.94 71 LEU A CA 1
ATOM 554 C C . LEU A 1 71 ? -2.642 -9.818 8.127 1.00 91.94 71 LEU A C 1
ATOM 556 O O . LEU A 1 71 ? -2.218 -10.967 8.214 1.00 91.94 71 LEU A O 1
ATOM 560 N N . VAL A 1 72 ? -3.724 -9.410 8.802 1.00 90.62 72 VAL A N 1
ATOM 561 C CA . VAL A 1 72 ? -4.502 -10.313 9.670 1.00 90.62 72 VAL A CA 1
ATOM 562 C C . VAL A 1 72 ? -5.087 -11.488 8.879 1.00 90.62 72 VAL A C 1
ATOM 564 O O . VAL A 1 72 ? -5.005 -12.626 9.333 1.00 90.62 72 VAL A O 1
ATOM 567 N N . LYS A 1 73 ? -5.641 -11.245 7.686 1.00 89.69 73 LYS A N 1
ATOM 568 C CA . LYS A 1 73 ? -6.185 -12.307 6.815 1.00 89.69 73 LYS A CA 1
ATOM 569 C C . LYS A 1 73 ? -5.119 -13.244 6.261 1.00 89.69 73 LYS A C 1
ATOM 571 O O . LYS A 1 73 ? -5.413 -14.410 6.038 1.00 89.69 73 LYS A O 1
ATOM 576 N N . PHE A 1 74 ? -3.895 -12.755 6.093 1.00 89.38 74 PHE A N 1
ATOM 577 C CA . PHE A 1 74 ? -2.728 -13.575 5.771 1.00 89.38 74 PHE A CA 1
ATOM 578 C C . PHE A 1 74 ? -2.195 -14.372 6.975 1.00 89.38 74 PHE A C 1
ATOM 580 O O . PHE A 1 74 ? -1.176 -15.042 6.856 1.00 89.38 74 PHE A O 1
ATOM 587 N N . GLY A 1 75 ? -2.874 -14.328 8.127 1.00 89.69 75 GLY A N 1
ATOM 588 C CA . GLY A 1 75 ? -2.526 -15.113 9.310 1.00 89.69 75 GLY A CA 1
ATOM 589 C C . GLY A 1 75 ? -1.584 -14.406 10.283 1.00 89.69 75 GLY A C 1
ATOM 590 O O . GLY A 1 75 ? -1.155 -15.018 11.256 1.00 89.69 75 GLY A O 1
ATOM 591 N N . ILE A 1 76 ? -1.271 -13.124 10.070 1.00 90.81 76 ILE A N 1
ATOM 592 C CA . ILE A 1 76 ? -0.351 -12.373 10.932 1.00 90.81 76 ILE A CA 1
ATOM 593 C C . ILE A 1 76 ? -1.132 -11.769 12.103 1.00 90.81 76 ILE A C 1
ATOM 595 O O . ILE A 1 76 ? -1.949 -10.865 11.891 1.00 90.81 76 ILE A O 1
ATOM 599 N N . PRO A 1 77 ? -0.887 -12.190 13.357 1.00 89.06 77 PRO A N 1
ATOM 600 C CA . PRO A 1 77 ? -1.662 -11.714 14.496 1.00 89.06 77 PRO A CA 1
ATOM 601 C C . PRO A 1 77 ? -1.519 -10.205 14.702 1.00 89.06 77 PRO A C 1
ATOM 603 O O . PRO A 1 77 ? -0.427 -9.646 14.583 1.00 89.06 77 PRO A O 1
ATOM 606 N N . ILE A 1 78 ? -2.608 -9.540 15.097 1.00 88.06 78 ILE A N 1
ATOM 607 C CA . ILE A 1 78 ? -2.624 -8.086 15.336 1.00 88.06 78 ILE A CA 1
ATOM 608 C C . ILE A 1 78 ? -1.578 -7.652 16.380 1.00 88.06 78 ILE A C 1
ATOM 610 O O . ILE A 1 78 ? -1.051 -6.545 16.327 1.00 88.06 78 ILE A O 1
ATOM 614 N N . GLN A 1 79 ? -1.239 -8.538 17.320 1.00 88.19 79 GLN A N 1
ATOM 615 C CA . GLN A 1 79 ? -0.238 -8.307 18.358 1.00 88.19 79 GLN A CA 1
ATOM 616 C C . GLN A 1 79 ? 1.173 -8.157 17.778 1.00 88.19 79 GLN A C 1
ATOM 618 O O . GLN A 1 79 ? 1.907 -7.283 18.236 1.00 88.19 79 GLN A O 1
ATOM 623 N N . ARG A 1 80 ? 1.522 -8.948 16.753 1.00 89.44 80 ARG A N 1
ATOM 624 C CA . ARG A 1 80 ? 2.807 -8.845 16.041 1.00 89.44 80 ARG A CA 1
ATOM 625 C C . ARG A 1 80 ? 2.887 -7.549 15.229 1.00 89.44 80 ARG A C 1
ATOM 627 O O . ARG A 1 80 ? 3.949 -6.973 15.061 1.00 89.44 80 ARG A O 1
ATOM 634 N N . GLN A 1 81 ? 1.743 -7.015 14.810 1.00 90.88 81 GLN A N 1
ATOM 635 C CA . GLN A 1 81 ? 1.671 -5.793 14.011 1.00 90.88 81 GLN A CA 1
ATOM 636 C C . GLN A 1 81 ? 1.782 -4.497 14.833 1.00 90.88 81 GLN A C 1
ATOM 638 O O . GLN A 1 81 ? 1.740 -3.421 14.248 1.00 90.88 81 GLN A O 1
ATOM 643 N N . LYS A 1 82 ? 1.919 -4.534 16.167 1.00 90.19 82 LYS A N 1
ATOM 644 C CA . LYS A 1 82 ? 1.878 -3.324 17.020 1.00 90.19 82 LYS A CA 1
ATOM 645 C C . LYS A 1 82 ? 2.866 -2.231 16.594 1.00 90.19 82 LYS A C 1
ATOM 647 O O . LYS A 1 82 ? 2.472 -1.068 16.500 1.00 90.19 82 LYS A O 1
ATOM 652 N N . LYS A 1 83 ? 4.127 -2.599 16.333 1.00 91.50 83 LYS A N 1
ATOM 653 C CA . LYS A 1 83 ? 5.174 -1.661 15.893 1.00 91.50 83 LYS A CA 1
ATOM 654 C C . LYS A 1 83 ? 4.831 -1.064 14.519 1.00 91.50 83 LYS A C 1
ATOM 656 O O . LYS A 1 83 ? 4.834 0.157 14.371 1.00 91.50 83 LYS A O 1
ATOM 661 N N . LEU A 1 84 ? 4.396 -1.902 13.572 1.00 92.06 84 LEU A N 1
ATOM 662 C CA . LEU A 1 84 ? 3.917 -1.472 12.253 1.00 92.06 84 LEU A CA 1
ATOM 663 C C . LEU A 1 84 ? 2.711 -0.525 12.352 1.00 92.06 84 LEU A C 1
ATOM 665 O O . LEU A 1 84 ? 2.690 0.515 11.704 1.00 92.06 84 LEU A O 1
ATOM 669 N N . ILE A 1 85 ? 1.713 -0.862 13.171 1.00 91.38 85 ILE A N 1
ATOM 670 C CA . ILE A 1 85 ? 0.501 -0.060 13.397 1.00 91.38 85 ILE A CA 1
ATOM 671 C C . ILE A 1 85 ? 0.876 1.323 13.930 1.00 91.38 85 ILE A C 1
ATOM 673 O O . ILE A 1 85 ? 0.351 2.336 13.464 1.00 91.38 85 ILE A O 1
ATOM 677 N N . HIS A 1 86 ? 1.808 1.375 14.882 1.00 89.88 86 HIS A N 1
ATOM 678 C CA . HIS A 1 86 ? 2.322 2.636 15.397 1.00 89.88 86 HIS A CA 1
ATOM 679 C C . HIS A 1 86 ? 3.030 3.449 14.300 1.00 89.88 86 HIS A C 1
ATOM 681 O O . HIS A 1 86 ? 2.756 4.640 14.145 1.00 89.88 86 HIS A O 1
ATOM 687 N N . TRP A 1 87 ? 3.897 2.809 13.512 1.00 92.38 87 TRP A N 1
ATOM 688 C CA . TRP A 1 87 ? 4.640 3.457 12.431 1.00 92.38 87 TRP A CA 1
ATOM 689 C C . TRP A 1 87 ? 3.728 3.983 11.313 1.00 92.38 87 TRP A C 1
ATOM 691 O O . TRP A 1 87 ? 3.813 5.157 10.953 1.00 92.38 87 TRP A O 1
ATOM 701 N N . ILE A 1 88 ? 2.803 3.162 10.807 1.00 91.25 88 ILE A N 1
ATOM 702 C CA . ILE A 1 88 ? 1.884 3.536 9.720 1.00 91.25 88 ILE A CA 1
ATOM 703 C C . ILE A 1 88 ? 0.826 4.553 10.178 1.00 91.25 88 ILE A C 1
ATOM 705 O O . ILE A 1 88 ? 0.258 5.292 9.367 1.00 91.25 88 ILE A O 1
ATOM 709 N N . GLY A 1 89 ? 0.562 4.608 11.488 1.00 86.31 89 GLY A N 1
ATOM 710 C CA . GLY A 1 89 ? -0.322 5.584 12.120 1.00 86.31 89 GLY A CA 1
ATOM 711 C C . GLY A 1 89 ? 0.193 7.023 12.029 1.00 86.31 89 GLY A C 1
ATOM 712 O O . GLY A 1 89 ? -0.610 7.960 12.093 1.00 86.31 89 GLY A O 1
ATOM 713 N N . LYS A 1 90 ? 1.499 7.216 11.807 1.00 88.25 90 LYS A N 1
ATOM 714 C CA . LYS A 1 90 ? 2.097 8.535 11.573 1.00 88.25 90 LYS A CA 1
ATOM 715 C C . LYS A 1 90 ? 1.557 9.139 10.263 1.00 88.25 90 LYS A C 1
ATOM 717 O O . LYS A 1 90 ? 1.484 8.436 9.246 1.00 88.25 90 LYS A O 1
ATOM 722 N N . PRO A 1 91 ? 1.079 10.400 10.256 1.00 87.19 91 PRO A N 1
ATOM 723 C CA . PRO A 1 91 ? 0.599 11.060 9.039 1.00 87.19 91 PRO A CA 1
ATOM 724 C C . PRO A 1 91 ? 1.630 11.069 7.912 1.00 87.19 91 PRO A C 1
ATOM 726 O O . PRO A 1 91 ? 1.267 10.890 6.754 1.00 87.19 91 PRO A O 1
ATOM 729 N N . GLU A 1 92 ? 2.904 11.238 8.245 1.00 90.12 92 GLU A N 1
ATOM 730 C CA . GLU A 1 92 ? 4.007 11.377 7.299 1.00 90.12 92 GLU A CA 1
ATOM 731 C C . GLU A 1 92 ? 4.161 10.108 6.453 1.00 90.12 92 GLU A C 1
ATOM 733 O O . GLU A 1 92 ? 4.179 10.199 5.225 1.00 90.12 92 GLU A O 1
ATOM 738 N N . SER A 1 93 ? 4.150 8.931 7.090 1.00 90.50 93 SER A N 1
ATOM 739 C CA . SER A 1 93 ? 4.337 7.635 6.425 1.00 90.50 93 SER A CA 1
ATOM 740 C C . SER A 1 93 ? 3.264 7.377 5.366 1.00 90.50 93 SER A C 1
ATOM 742 O O . SER A 1 93 ? 3.563 7.140 4.196 1.00 90.50 93 SER A O 1
ATOM 744 N N . ILE A 1 94 ? 1.983 7.478 5.742 1.00 91.25 94 ILE A N 1
ATOM 745 C CA . ILE A 1 94 ? 0.886 7.210 4.800 1.00 91.25 94 ILE A CA 1
ATOM 746 C C . ILE A 1 94 ? 0.788 8.291 3.718 1.00 91.25 94 ILE A C 1
ATOM 748 O O . ILE A 1 94 ? 0.442 8.008 2.570 1.00 91.25 94 ILE A O 1
ATOM 752 N N . ASN A 1 95 ? 1.102 9.542 4.067 1.00 91.50 95 ASN A N 1
ATOM 753 C CA . ASN A 1 95 ? 1.049 10.645 3.120 1.00 91.50 95 ASN A CA 1
ATOM 754 C C . ASN A 1 95 ? 2.128 10.526 2.053 1.00 91.50 95 ASN A C 1
A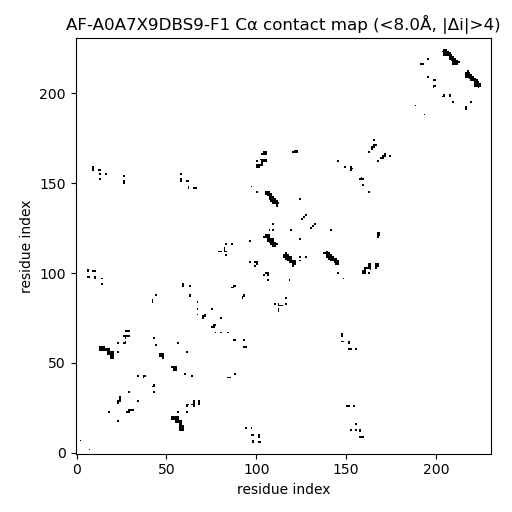TOM 756 O O . ASN A 1 95 ? 1.881 10.928 0.910 1.00 91.50 95 ASN A O 1
ATOM 760 N N . TRP A 1 96 ? 3.289 9.996 2.433 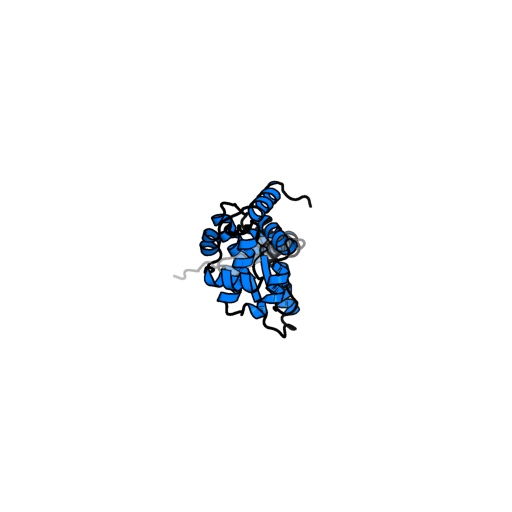1.00 93.56 96 TRP A N 1
ATOM 761 C CA . TRP A 1 96 ? 4.382 9.683 1.531 1.00 93.56 96 TRP A CA 1
ATOM 762 C C . TRP A 1 96 ? 3.995 8.560 0.563 1.00 93.56 96 TRP A C 1
ATOM 764 O O . TRP A 1 96 ? 4.116 8.755 -0.646 1.00 93.56 96 TRP A O 1
ATOM 774 N N . LEU A 1 97 ? 3.395 7.467 1.056 1.00 95.19 97 LEU A N 1
ATOM 775 C CA . LEU A 1 97 ? 2.879 6.382 0.208 1.00 95.19 97 LEU A CA 1
ATOM 776 C C . LEU A 1 97 ? 1.889 6.900 -0.842 1.00 95.19 97 LEU A C 1
ATOM 778 O O . LEU A 1 97 ? 2.050 6.657 -2.038 1.00 95.19 97 LEU A O 1
ATOM 782 N N . ILE A 1 98 ? 0.868 7.643 -0.399 1.00 93.81 98 ILE A N 1
ATOM 783 C CA . ILE A 1 98 ? -0.150 8.208 -1.295 1.00 93.81 98 ILE A CA 1
ATOM 784 C C . ILE A 1 98 ? 0.510 9.114 -2.340 1.00 93.81 98 ILE A C 1
ATOM 786 O O . ILE A 1 98 ? 0.159 9.067 -3.517 1.00 93.81 98 ILE A O 1
ATOM 790 N N . LYS A 1 99 ? 1.481 9.936 -1.927 1.00 92.75 99 LYS A N 1
ATOM 791 C CA . LYS A 1 99 ? 2.228 10.819 -2.830 1.00 92.75 99 LYS A CA 1
ATOM 792 C C . LYS A 1 99 ? 3.012 10.026 -3.885 1.00 92.75 99 LYS A C 1
ATOM 794 O O . LYS A 1 99 ? 2.913 10.343 -5.063 1.00 92.75 99 LYS A O 1
ATOM 799 N N . LYS A 1 100 ? 3.729 8.970 -3.500 1.00 92.75 100 LYS A N 1
ATOM 800 C CA . LYS A 1 100 ? 4.466 8.115 -4.445 1.00 92.75 100 LYS A CA 1
ATOM 801 C C . LYS A 1 100 ? 3.535 7.418 -5.440 1.00 92.75 100 LYS A C 1
ATOM 803 O O . LYS A 1 100 ? 3.757 7.506 -6.645 1.00 92.75 100 LYS A O 1
ATOM 808 N N . ILE A 1 101 ? 2.438 6.826 -4.970 1.00 94.12 101 ILE A N 1
ATOM 809 C CA . ILE A 1 101 ? 1.453 6.179 -5.855 1.00 94.12 101 ILE A CA 1
ATOM 810 C C . ILE A 1 101 ? 0.802 7.194 -6.806 1.00 94.12 101 ILE A C 1
ATOM 812 O O . ILE A 1 101 ? 0.632 6.903 -7.985 1.00 94.12 101 ILE A O 1
ATOM 816 N N . THR A 1 102 ? 0.498 8.409 -6.339 1.00 90.81 102 THR A N 1
ATOM 817 C CA . THR A 1 102 ? -0.035 9.486 -7.204 1.00 90.81 102 THR A CA 1
ATOM 818 C C . THR A 1 102 ? 0.989 10.052 -8.190 1.00 90.81 102 THR A C 1
ATOM 820 O O . THR A 1 102 ? 0.606 10.734 -9.132 1.00 90.81 102 THR A O 1
ATOM 823 N N . TYR A 1 103 ? 2.276 9.730 -8.049 1.00 89.44 103 TYR A N 1
ATOM 824 C CA . TYR A 1 103 ? 3.283 9.944 -9.095 1.00 89.44 103 TYR A CA 1
ATOM 825 C C . TYR A 1 103 ? 3.460 8.753 -10.038 1.00 89.44 103 TYR A C 1
ATOM 827 O O . TYR A 1 103 ? 4.250 8.832 -10.976 1.00 89.44 103 TYR A O 1
ATOM 835 N N . GLY A 1 104 ? 2.718 7.668 -9.823 1.00 89.62 10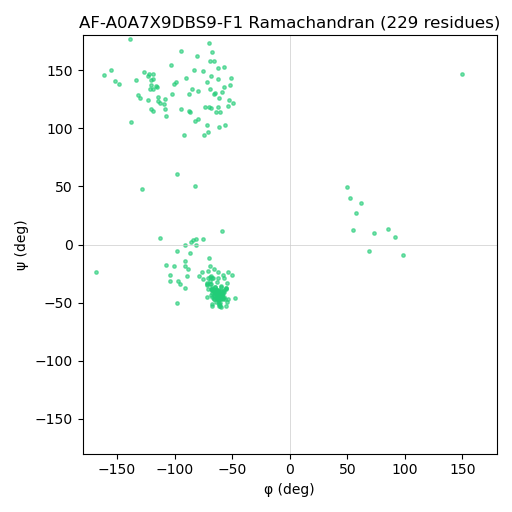4 GLY A N 1
ATOM 836 C CA . GLY A 1 104 ? 2.783 6.467 -10.646 1.00 89.62 104 GLY A CA 1
ATOM 837 C C . GLY A 1 104 ? 3.881 5.487 -10.237 1.00 89.62 104 GLY A C 1
ATOM 838 O O . GLY A 1 104 ? 4.157 4.573 -11.010 1.00 89.62 104 GLY A O 1
ATOM 839 N N . PHE A 1 105 ? 4.493 5.635 -9.056 1.00 91.31 105 PHE A N 1
ATOM 840 C CA . PHE A 1 105 ? 5.412 4.617 -8.538 1.00 91.31 105 PHE A CA 1
ATOM 841 C C . PHE A 1 105 ? 4.656 3.337 -8.175 1.00 91.31 105 PHE A C 1
ATOM 843 O O . PHE A 1 105 ? 3.520 3.384 -7.688 1.00 91.31 105 PHE A O 1
ATOM 850 N N . ASN A 1 106 ? 5.304 2.199 -8.396 1.00 92.50 106 ASN A N 1
ATOM 851 C CA . ASN A 1 106 ? 4.859 0.894 -7.931 1.00 92.50 106 ASN A CA 1
ATOM 852 C C . ASN A 1 106 ? 5.410 0.664 -6.521 1.00 92.50 106 ASN A C 1
ATOM 854 O O . ASN A 1 106 ? 6.618 0.618 -6.363 1.00 92.50 106 ASN A O 1
ATOM 858 N N . MET A 1 107 ? 4.542 0.581 -5.518 1.00 94.44 107 MET A N 1
ATOM 859 C CA . MET A 1 107 ? 4.884 0.643 -4.099 1.00 94.44 107 MET A CA 1
ATOM 860 C C . MET A 1 107 ? 4.494 -0.635 -3.358 1.00 94.44 107 MET A C 1
ATOM 862 O O . MET A 1 107 ? 3.398 -1.185 -3.544 1.00 94.44 107 MET A O 1
ATOM 866 N N . PHE A 1 108 ? 5.352 -1.028 -2.425 1.00 94.12 108 PHE A N 1
ATOM 867 C CA . PHE A 1 108 ? 5.210 -2.199 -1.572 1.00 94.12 108 PHE A CA 1
ATOM 868 C C . PHE A 1 108 ? 5.338 -1.792 -0.106 1.00 94.12 108 PHE A C 1
ATOM 870 O O . PHE A 1 108 ? 6.027 -0.834 0.224 1.00 94.12 108 PHE A O 1
ATOM 877 N N . LEU A 1 109 ? 4.645 -2.498 0.785 1.00 94.25 109 LEU A N 1
ATOM 878 C CA . LEU A 1 109 ? 4.991 -2.510 2.203 1.00 94.25 109 LEU A CA 1
ATOM 879 C C . LEU A 1 109 ? 6.012 -3.616 2.397 1.00 94.25 109 LEU A C 1
ATOM 881 O O . LEU A 1 109 ? 5.730 -4.753 2.020 1.00 94.25 109 LEU A O 1
ATOM 885 N N . VAL A 1 110 ? 7.117 -3.283 3.043 1.00 90.88 110 VAL A N 1
ATOM 886 C CA . VAL A 1 110 ? 8.196 -4.204 3.368 1.00 90.88 110 VAL A CA 1
ATOM 887 C C . VAL A 1 110 ? 8.406 -4.182 4.879 1.00 90.88 110 VAL A C 1
ATOM 889 O O . VAL A 1 110 ? 8.546 -3.108 5.471 1.00 90.88 110 VAL A O 1
ATOM 892 N N . THR A 1 111 ? 8.328 -5.339 5.543 1.00 89.94 111 THR A N 1
ATOM 893 C CA . THR A 1 111 ? 8.486 -5.390 7.004 1.00 89.94 111 THR A CA 1
ATOM 894 C C . THR A 1 111 ? 8.817 -6.764 7.580 1.00 89.94 111 THR A C 1
ATOM 896 O O . THR A 1 111 ? 8.276 -7.770 7.130 1.00 89.94 111 THR A O 1
ATOM 899 N N . ASP A 1 112 ? 9.618 -6.787 8.648 1.00 88.50 112 ASP A N 1
ATOM 900 C CA . ASP A 1 112 ? 9.897 -7.959 9.500 1.00 88.50 112 ASP A CA 1
ATOM 901 C C . ASP A 1 112 ? 9.047 -8.006 10.791 1.00 88.50 112 ASP A C 1
ATOM 903 O O . ASP A 1 112 ? 9.053 -8.994 11.532 1.00 88.50 112 ASP A O 1
ATOM 907 N N . PHE A 1 113 ? 8.268 -6.947 11.040 1.00 89.50 113 PHE A N 1
ATOM 908 C CA . PHE A 1 113 ? 7.514 -6.660 12.265 1.00 89.50 113 PHE A CA 1
ATOM 909 C C . PHE A 1 113 ? 8.327 -6.310 13.520 1.00 89.50 113 PHE A C 1
ATOM 911 O O . PHE A 1 113 ? 7.722 -5.905 14.519 1.00 89.50 113 PHE A O 1
ATOM 918 N N . GLU A 1 114 ? 9.654 -6.387 13.480 1.00 83.75 114 GLU A N 1
ATOM 919 C CA . GLU A 1 114 ? 10.525 -6.188 14.639 1.00 83.75 114 GLU A CA 1
ATOM 920 C C . GLU A 1 114 ? 11.229 -4.832 14.654 1.00 83.75 114 GLU A C 1
ATOM 922 O O . GLU A 1 114 ? 11.393 -4.243 15.730 1.00 83.75 114 GLU A O 1
ATOM 927 N N . GLY A 1 115 ? 11.540 -4.271 13.491 1.00 81.38 115 GLY A N 1
ATOM 928 C CA . GLY A 1 115 ? 12.220 -2.978 13.405 1.00 81.38 115 GLY A CA 1
ATOM 929 C C . GLY A 1 115 ? 12.243 -2.380 12.008 1.00 81.38 115 GLY A C 1
ATOM 930 O O . GLY A 1 115 ? 12.289 -1.155 11.881 1.00 81.38 115 GLY A O 1
ATOM 931 N N . ASN A 1 116 ? 12.127 -3.216 10.979 1.00 84.38 116 ASN A N 1
ATOM 932 C CA . ASN A 1 116 ? 12.158 -2.785 9.595 1.00 84.38 116 ASN A CA 1
ATOM 933 C C . ASN A 1 116 ? 10.728 -2.565 9.088 1.00 84.38 116 ASN A C 1
ATOM 935 O O . ASN A 1 116 ? 9.902 -3.483 9.047 1.00 84.38 116 ASN A O 1
ATOM 939 N N . PHE A 1 117 ? 10.420 -1.313 8.741 1.00 89.06 117 PHE A N 1
ATOM 940 C CA . PHE A 1 117 ? 9.133 -0.884 8.191 1.00 89.06 117 PHE A CA 1
ATOM 941 C C . PHE A 1 117 ? 9.390 0.109 7.057 1.00 89.06 117 PHE A C 1
ATOM 943 O O . PHE A 1 117 ? 9.748 1.262 7.311 1.00 89.06 117 PHE A O 1
ATOM 950 N N . GLY A 1 118 ? 9.203 -0.345 5.822 1.00 90.62 118 GLY A N 1
ATOM 951 C CA . GLY A 1 118 ? 9.448 0.426 4.609 1.00 90.62 118 GLY A CA 1
ATOM 952 C C . GLY A 1 118 ? 8.207 0.512 3.734 1.00 90.62 118 GLY A C 1
ATOM 953 O O . GLY A 1 118 ? 7.394 -0.417 3.667 1.00 90.62 118 GLY A O 1
ATOM 954 N N . PHE A 1 119 ? 8.048 1.656 3.078 1.00 93.88 119 PHE A N 1
ATOM 955 C CA . PHE A 1 119 ? 7.265 1.721 1.858 1.00 93.88 119 PHE A CA 1
ATOM 956 C C . PHE A 1 119 ? 8.259 1.910 0.734 1.00 93.88 119 PHE A C 1
ATOM 958 O O . PHE A 1 119 ? 8.825 2.989 0.621 1.00 93.88 119 PHE A O 1
ATOM 965 N N . ASP A 1 120 ? 8.423 0.891 -0.088 1.00 90.75 120 ASP A N 1
ATOM 966 C CA . ASP A 1 120 ? 9.547 0.828 -1.013 1.00 90.75 120 ASP A CA 1
ATOM 967 C C . ASP A 1 120 ? 8.997 0.740 -2.435 1.00 90.75 120 ASP A C 1
ATOM 969 O O . ASP A 1 120 ? 7.944 0.117 -2.663 1.00 90.75 120 ASP A O 1
ATOM 973 N N . SER A 1 121 ? 9.639 1.419 -3.388 1.00 90.38 121 SER A N 1
ATOM 974 C CA . SER A 1 121 ? 9.343 1.172 -4.804 1.00 90.38 121 SER A CA 1
ATOM 975 C C . SER A 1 121 ? 9.857 -0.201 -5.250 1.00 90.38 121 SER A C 1
ATOM 977 O O . SER A 1 121 ? 10.467 -0.918 -4.468 1.00 90.38 121 SER A O 1
ATOM 979 N N . ASP A 1 122 ? 9.550 -0.646 -6.470 1.00 83.19 122 ASP A N 1
ATOM 980 C CA . ASP A 1 122 ? 10.001 -1.971 -6.930 1.00 83.19 122 ASP A CA 1
ATOM 981 C C . ASP A 1 122 ? 11.527 -2.120 -7.011 1.00 83.19 122 ASP A C 1
ATOM 983 O O . ASP A 1 122 ? 12.016 -3.230 -6.824 1.00 83.19 122 ASP A O 1
ATOM 987 N N . ASP A 1 123 ? 12.264 -1.036 -7.247 1.00 78.19 123 ASP A N 1
ATOM 988 C CA . ASP A 1 123 ? 13.726 -0.984 -7.142 1.00 78.19 123 ASP A CA 1
ATOM 989 C C . ASP A 1 123 ? 14.204 -1.141 -5.687 1.00 78.19 123 ASP A C 1
ATOM 991 O O . ASP A 1 123 ? 14.979 -2.040 -5.386 1.00 78.19 123 ASP A O 1
ATOM 995 N N . GLU A 1 124 ? 13.678 -0.337 -4.765 1.00 80.19 124 GLU A N 1
ATOM 996 C CA . GLU A 1 124 ? 14.035 -0.377 -3.338 1.00 80.19 124 GLU A CA 1
ATOM 997 C C . GLU A 1 124 ? 13.606 -1.708 -2.675 1.00 80.19 124 GLU A C 1
ATOM 999 O O . GLU A 1 124 ? 14.314 -2.273 -1.842 1.00 80.19 124 GLU A O 1
ATOM 1004 N N . ALA A 1 125 ? 12.461 -2.267 -3.077 1.00 76.19 125 ALA A N 1
ATOM 1005 C CA . ALA A 1 125 ? 11.976 -3.554 -2.585 1.00 76.19 125 ALA A CA 1
ATOM 1006 C C . ALA A 1 125 ? 12.818 -4.729 -3.109 1.00 76.19 125 ALA A C 1
ATOM 1008 O O . ALA A 1 125 ? 12.917 -5.756 -2.434 1.00 76.19 125 ALA A O 1
ATOM 1009 N N . TYR A 1 126 ? 13.420 -4.595 -4.298 1.00 74.38 126 TYR A N 1
ATOM 1010 C CA . TYR A 1 126 ? 14.376 -5.574 -4.812 1.00 74.38 126 TYR A CA 1
ATOM 1011 C C . TYR A 1 126 ? 15.607 -5.638 -3.909 1.00 74.38 126 TYR A C 1
ATOM 1013 O O . TYR A 1 126 ? 16.004 -6.735 -3.523 1.00 74.38 126 TYR A O 1
ATOM 1021 N N . ASP A 1 127 ? 16.147 -4.488 -3.499 1.00 70.00 127 ASP A N 1
ATOM 1022 C CA . ASP A 1 127 ? 17.279 -4.432 -2.569 1.00 70.00 127 ASP A CA 1
ATOM 1023 C C . ASP A 1 127 ? 16.950 -5.142 -1.248 1.00 70.00 127 ASP A C 1
ATOM 1025 O O . ASP A 1 127 ? 17.752 -5.928 -0.744 1.00 70.00 127 ASP A O 1
ATOM 1029 N N . PHE A 1 128 ? 15.730 -4.980 -0.729 1.00 69.56 128 PHE A N 1
ATOM 1030 C CA . PHE A 1 128 ? 15.300 -5.718 0.460 1.00 69.56 128 PHE A CA 1
ATOM 1031 C C . PHE A 1 128 ? 15.272 -7.243 0.249 1.00 69.56 128 PHE A C 1
ATOM 1033 O O . PHE A 1 128 ? 15.703 -7.996 1.117 1.00 69.56 128 PHE A O 1
ATOM 1040 N N . VAL A 1 129 ? 14.775 -7.731 -0.890 1.00 69.06 129 VAL A N 1
ATOM 1041 C CA . VAL A 1 129 ? 14.712 -9.181 -1.160 1.00 69.06 129 VAL A CA 1
ATOM 1042 C C . VAL A 1 129 ? 16.089 -9.772 -1.435 1.00 69.06 129 VAL A C 1
ATOM 1044 O O . VAL A 1 129 ? 16.395 -10.853 -0.941 1.00 69.06 129 VAL A O 1
ATOM 1047 N N . PHE A 1 130 ? 16.890 -9.097 -2.254 1.00 65.25 130 PHE A N 1
ATOM 1048 C CA . PHE A 1 130 ? 18.102 -9.667 -2.839 1.00 65.25 130 PHE A CA 1
ATOM 1049 C C . PHE A 1 130 ? 19.376 -9.306 -2.083 1.00 65.25 130 PHE A C 1
ATOM 1051 O O . PHE A 1 130 ? 20.296 -10.114 -2.082 1.00 65.25 130 PHE A O 1
ATOM 1058 N N . LEU A 1 131 ? 19.448 -8.131 -1.450 1.00 61.31 131 LEU A N 1
ATOM 1059 C CA . LEU A 1 131 ? 20.635 -7.718 -0.693 1.00 61.31 131 LEU A CA 1
ATOM 1060 C C . LEU A 1 131 ? 20.503 -8.032 0.796 1.00 61.31 131 LEU A C 1
ATOM 1062 O O . LEU A 1 131 ? 21.498 -8.362 1.426 1.00 61.31 131 LEU A O 1
ATOM 1066 N N . ILE A 1 132 ? 19.292 -7.953 1.358 1.00 60.47 132 ILE A N 1
ATOM 1067 C CA . ILE A 1 132 ? 19.070 -8.282 2.776 1.00 60.47 132 ILE A CA 1
ATOM 1068 C C . ILE A 1 132 ? 18.753 -9.771 2.940 1.00 60.47 132 ILE A C 1
ATOM 1070 O O . ILE A 1 132 ? 19.079 -10.338 3.974 1.00 60.47 132 ILE A O 1
ATOM 1074 N N . GLY A 1 133 ? 18.184 -10.432 1.922 1.00 56.94 133 GLY A N 1
ATOM 1075 C CA . GLY A 1 133 ? 17.708 -11.821 1.975 1.00 56.94 133 GLY A CA 1
ATOM 1076 C C . GLY A 1 133 ? 18.706 -12.882 2.454 1.00 56.94 133 GLY A C 1
ATOM 1077 O O . GLY A 1 133 ? 18.262 -13.909 2.962 1.00 56.94 133 GLY A O 1
ATOM 1078 N N . GLU A 1 134 ? 20.017 -12.645 2.345 1.00 56.62 134 GLU A N 1
ATOM 1079 C CA . GLU A 1 134 ? 21.043 -13.552 2.888 1.00 56.62 134 GLU A CA 1
ATOM 1080 C C . GLU A 1 134 ? 21.191 -13.452 4.421 1.00 56.62 134 GLU A C 1
ATOM 1082 O O . GLU A 1 134 ? 21.555 -14.439 5.057 1.00 56.62 134 GLU A O 1
ATOM 1087 N N . ASP A 1 135 ? 20.805 -12.317 5.014 1.00 57.84 135 ASP A N 1
ATOM 1088 C CA . ASP A 1 135 ? 20.877 -12.014 6.452 1.00 57.84 135 ASP A CA 1
ATOM 1089 C C . ASP A 1 135 ? 19.487 -11.894 7.120 1.00 57.84 135 ASP A C 1
ATOM 1091 O O . ASP A 1 135 ? 19.388 -11.545 8.298 1.00 57.84 135 ASP A O 1
ATOM 1095 N N . ILE A 1 136 ? 18.386 -12.175 6.404 1.00 61.56 136 ILE A N 1
ATOM 1096 C CA . ILE A 1 136 ? 17.037 -12.182 6.998 1.00 61.56 136 ILE A CA 1
ATOM 1097 C C . ILE A 1 136 ? 16.875 -13.441 7.864 1.00 61.56 136 ILE A C 1
ATOM 1099 O O . ILE A 1 136 ? 16.438 -14.499 7.411 1.00 61.56 136 ILE A O 1
ATOM 1103 N N . ASP A 1 137 ? 17.148 -13.305 9.154 1.00 66.50 137 ASP A N 1
ATOM 1104 C CA . ASP A 1 137 ? 16.907 -14.314 10.187 1.00 66.50 137 ASP A CA 1
ATOM 1105 C C . ASP A 1 137 ? 15.457 -14.292 10.723 1.00 66.50 137 ASP A C 1
ATOM 1107 O O . ASP A 1 137 ? 15.103 -15.034 11.648 1.00 66.50 137 ASP A O 1
ATOM 1111 N N . HIS A 1 138 ? 14.583 -13.451 10.152 1.00 66.25 138 HIS A N 1
ATOM 1112 C CA . HIS A 1 138 ? 13.211 -13.231 10.620 1.00 66.25 138 HIS A CA 1
ATOM 1113 C C . HIS A 1 138 ? 12.168 -13.249 9.484 1.00 66.25 138 HIS A C 1
ATOM 1115 O O . HIS A 1 138 ? 12.380 -12.660 8.427 1.00 66.25 138 HIS A O 1
ATOM 1121 N N . PRO A 1 139 ? 10.963 -13.822 9.681 1.00 72.12 139 PRO A N 1
ATOM 1122 C CA . PRO A 1 139 ? 9.935 -13.837 8.640 1.00 72.12 139 PRO A CA 1
ATOM 1123 C C . PRO A 1 139 ? 9.500 -12.424 8.221 1.00 72.12 139 PRO A C 1
ATOM 1125 O O . PRO A 1 139 ? 8.852 -11.723 9.007 1.00 72.12 139 PRO A O 1
ATOM 1128 N N . SER A 1 140 ? 9.793 -12.062 6.970 1.00 83.00 140 SER A N 1
ATOM 1129 C CA . SER A 1 140 ? 9.471 -10.763 6.371 1.00 83.00 140 SER A CA 1
ATOM 1130 C C . SER A 1 140 ? 8.271 -10.828 5.422 1.00 83.00 140 SER A C 1
ATOM 1132 O O . SER A 1 140 ? 7.947 -11.872 4.855 1.00 83.00 140 SER A O 1
ATOM 1134 N N . VAL A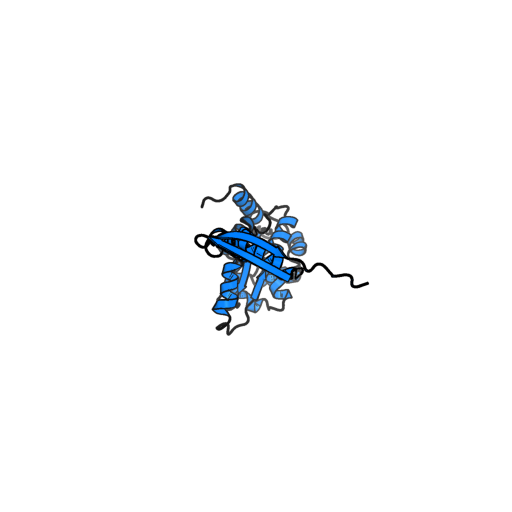 1 141 ? 7.587 -9.698 5.254 1.00 87.69 141 VAL A N 1
ATOM 1135 C CA . VAL A 1 141 ? 6.423 -9.537 4.378 1.00 87.69 141 VAL A CA 1
ATOM 1136 C C . VAL A 1 141 ? 6.691 -8.456 3.354 1.00 87.69 141 VAL A C 1
ATOM 1138 O O . VAL A 1 141 ? 7.081 -7.347 3.708 1.00 87.69 141 VAL A O 1
ATOM 1141 N N . ILE A 1 142 ? 6.359 -8.774 2.104 1.00 89.56 142 ILE A N 1
ATOM 1142 C CA . ILE A 1 142 ? 6.288 -7.822 1.002 1.00 89.56 142 ILE A CA 1
ATOM 1143 C C . ILE A 1 142 ? 4.855 -7.821 0.481 1.00 89.56 142 ILE A C 1
ATOM 1145 O O . ILE A 1 142 ? 4.348 -8.831 -0.010 1.00 89.56 142 ILE A O 1
ATOM 1149 N N . LEU A 1 143 ? 4.169 -6.690 0.628 1.00 92.06 143 LEU A N 1
ATOM 1150 C CA . LEU A 1 143 ? 2.757 -6.545 0.284 1.00 92.06 143 LEU A CA 1
ATOM 1151 C C . LEU A 1 143 ? 2.581 -5.447 -0.776 1.00 92.06 143 LEU A C 1
ATOM 1153 O O . LEU A 1 143 ? 2.810 -4.280 -0.462 1.00 92.06 143 LEU A O 1
ATOM 1157 N N . PRO A 1 144 ? 2.104 -5.759 -1.996 1.00 93.19 144 PRO A N 1
ATOM 1158 C CA . PRO A 1 144 ? 1.846 -4.745 -3.016 1.00 93.19 144 PRO A CA 1
ATOM 1159 C C . PRO A 1 144 ? 0.708 -3.799 -2.604 1.00 93.19 144 PRO A C 1
ATOM 1161 O O . PRO A 1 144 ? -0.396 -4.236 -2.248 1.00 93.19 144 PRO A O 1
ATOM 1164 N N . LEU A 1 145 ? 0.953 -2.488 -2.699 1.00 95.62 145 LEU A N 1
ATOM 1165 C CA . LEU A 1 145 ? 0.055 -1.454 -2.172 1.00 95.62 145 LEU A CA 1
ATOM 1166 C C . LEU A 1 145 ? -0.767 -0.742 -3.247 1.00 95.62 145 LEU A C 1
ATOM 1168 O O . LEU A 1 145 ? -1.875 -0.293 -2.951 1.00 95.62 145 LEU A O 1
ATOM 1172 N N . ASN A 1 146 ? -0.301 -0.679 -4.497 1.00 94.62 146 ASN A N 1
ATOM 1173 C CA . ASN A 1 146 ? -0.985 0.068 -5.562 1.00 94.62 146 ASN A CA 1
ATOM 1174 C C . ASN A 1 146 ? -2.416 -0.403 -5.795 1.00 94.62 146 ASN A C 1
ATOM 1176 O O . ASN A 1 146 ? -3.315 0.423 -5.922 1.00 94.62 146 ASN A O 1
ATOM 1180 N N . LYS A 1 147 ? -2.650 -1.721 -5.792 1.00 92.12 147 LYS A N 1
ATOM 1181 C CA . LYS A 1 147 ? -4.005 -2.267 -5.926 1.00 92.12 147 LYS A CA 1
ATOM 1182 C C . LYS A 1 147 ? -4.889 -1.872 -4.743 1.00 92.12 147 LYS A C 1
ATOM 1184 O O . LYS A 1 147 ? -6.039 -1.511 -4.944 1.00 92.12 147 LYS A O 1
ATOM 1189 N N . ILE A 1 148 ? -4.352 -1.915 -3.520 1.00 93.12 148 ILE A N 1
ATOM 1190 C CA . ILE A 1 148 ? -5.094 -1.535 -2.308 1.00 93.12 148 ILE A CA 1
ATOM 1191 C C . ILE A 1 148 ? -5.516 -0.072 -2.404 1.00 93.12 148 ILE A C 1
ATOM 1193 O O . ILE A 1 148 ? -6.696 0.241 -2.268 1.00 93.12 148 ILE A O 1
ATOM 1197 N N . VAL A 1 149 ? -4.557 0.815 -2.672 1.00 93.81 149 VAL A N 1
ATOM 1198 C CA . VAL A 1 149 ? -4.819 2.250 -2.771 1.00 93.81 149 VAL A CA 1
ATOM 1199 C C . VAL A 1 149 ? -5.743 2.547 -3.949 1.00 93.81 149 VAL A C 1
ATOM 1201 O O . VAL A 1 149 ? -6.702 3.281 -3.764 1.00 93.81 149 VAL A O 1
ATOM 1204 N N . GLY A 1 150 ? -5.550 1.916 -5.109 1.00 92.50 150 GLY A N 1
ATOM 1205 C CA . GLY A 1 150 ? -6.412 2.093 -6.280 1.00 92.50 150 GLY A CA 1
ATOM 1206 C C . GLY A 1 150 ? -7.855 1.646 -6.071 1.00 92.50 150 GLY A C 1
ATOM 1207 O O . GLY A 1 150 ? -8.774 2.384 -6.429 1.00 92.50 150 GLY A O 1
ATOM 1208 N N . ASP A 1 151 ? -8.072 0.493 -5.436 1.00 90.31 151 ASP A N 1
ATOM 1209 C CA . ASP A 1 151 ? -9.416 0.006 -5.108 1.00 90.31 151 ASP A CA 1
ATOM 1210 C C . ASP A 1 151 ? -10.127 0.980 -4.145 1.00 90.31 151 ASP A C 1
ATOM 1212 O O . ASP A 1 151 ? -11.315 1.275 -4.313 1.00 90.31 151 ASP A O 1
ATOM 1216 N N . ILE A 1 152 ? -9.395 1.532 -3.168 1.00 90.75 152 ILE A N 1
ATOM 1217 C CA . ILE A 1 152 ? -9.905 2.541 -2.226 1.00 90.75 152 ILE A CA 1
ATOM 1218 C C . ILE A 1 152 ? -10.211 3.854 -2.952 1.00 90.75 152 ILE A C 1
ATOM 1220 O O . ILE A 1 152 ? -11.317 4.375 -2.821 1.00 90.75 152 ILE A O 1
ATOM 1224 N N . SER A 1 153 ? -9.266 4.378 -3.732 1.00 90.06 153 SER A N 1
ATOM 1225 C CA . SER A 1 153 ? -9.411 5.626 -4.485 1.00 90.06 153 SER A CA 1
ATOM 1226 C C . SER A 1 153 ? -10.622 5.577 -5.410 1.00 90.06 153 SER A C 1
ATOM 1228 O O . SER A 1 153 ? -11.466 6.469 -5.344 1.00 90.06 153 SER A O 1
ATOM 1230 N N . LYS A 1 154 ? -10.793 4.483 -6.166 1.00 89.94 154 LYS A N 1
ATOM 1231 C CA . LYS A 1 154 ? -11.955 4.278 -7.041 1.00 89.94 154 LYS A CA 1
ATOM 1232 C C . LYS A 1 154 ? -13.270 4.321 -6.262 1.00 89.94 154 LYS A C 1
ATOM 1234 O O . LYS A 1 154 ? -14.204 5.000 -6.678 1.00 89.94 154 LYS A O 1
ATOM 1239 N N . LYS A 1 155 ? -13.345 3.639 -5.113 1.00 86.56 155 LYS A N 1
ATOM 1240 C CA . LYS A 1 155 ? -14.541 3.654 -4.249 1.00 86.56 155 LYS A CA 1
ATOM 1241 C C . LYS A 1 155 ? -14.811 5.026 -3.626 1.00 86.56 155 LYS A C 1
ATOM 1243 O O . LYS A 1 155 ? -15.961 5.358 -3.365 1.00 86.56 155 LYS A O 1
ATOM 1248 N N . LEU A 1 156 ? -13.771 5.826 -3.406 1.00 86.31 156 LEU A N 1
ATOM 1249 C CA . LEU A 1 156 ? -13.887 7.205 -2.933 1.00 86.31 156 LEU A CA 1
ATOM 1250 C C . LEU A 1 156 ? -14.104 8.214 -4.074 1.00 86.31 156 LEU A C 1
ATOM 1252 O O . LEU A 1 156 ? -14.176 9.414 -3.808 1.00 86.31 156 LEU A O 1
ATOM 1256 N N . GLY A 1 157 ? -14.216 7.763 -5.328 1.00 87.19 157 GLY A N 1
ATOM 1257 C CA . GLY A 1 157 ? -14.371 8.638 -6.489 1.00 87.19 157 GLY A CA 1
ATOM 1258 C C . GLY A 1 157 ? -13.174 9.565 -6.693 1.00 87.19 157 GLY A C 1
ATOM 1259 O O . GLY A 1 157 ? -13.366 10.730 -7.018 1.00 87.19 157 GLY A O 1
ATOM 1260 N N . VAL A 1 158 ? -11.964 9.082 -6.403 1.00 88.19 158 VAL A N 1
ATOM 1261 C CA . VAL A 1 158 ? -10.700 9.767 -6.689 1.00 88.19 158 VAL A CA 1
ATOM 1262 C C . VAL A 1 158 ? -9.974 8.959 -7.753 1.00 88.19 158 VAL A C 1
ATOM 1264 O O . VAL A 1 158 ? -9.683 7.778 -7.551 1.00 88.19 158 VAL A O 1
ATOM 1267 N N . GLU A 1 159 ? -9.671 9.583 -8.884 1.00 88.19 159 GLU 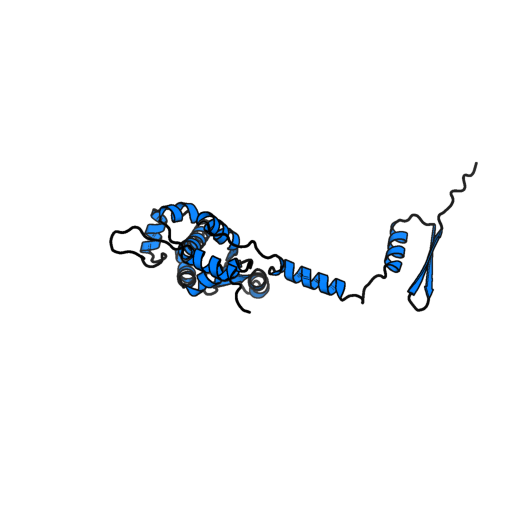A N 1
ATOM 1268 C CA . GLU A 1 159 ? -8.827 8.958 -9.895 1.00 88.19 159 GLU A CA 1
ATOM 1269 C C . GLU A 1 159 ? -7.358 9.083 -9.500 1.00 88.19 159 GLU A C 1
ATOM 1271 O O . GLU A 1 159 ? -6.881 10.157 -9.129 1.00 88.19 159 GLU A O 1
ATOM 1276 N N . ILE A 1 160 ? -6.638 7.967 -9.583 1.00 89.56 160 ILE A N 1
ATOM 1277 C CA . ILE A 1 160 ? -5.187 7.929 -9.421 1.00 89.56 160 ILE A CA 1
ATOM 1278 C C . ILE A 1 160 ? -4.558 7.419 -10.718 1.00 89.56 160 ILE A C 1
ATOM 1280 O O . ILE A 1 160 ? -5.160 6.581 -11.402 1.00 89.56 160 ILE A O 1
ATOM 1284 N N . PRO A 1 161 ? -3.360 7.899 -11.080 1.00 88.81 161 PRO A N 1
ATOM 1285 C CA . PRO A 1 161 ? -2.681 7.422 -12.271 1.00 88.81 161 PRO A CA 1
ATOM 1286 C C . PRO A 1 161 ? -2.364 5.929 -12.166 1.00 88.81 161 PRO A C 1
ATOM 1288 O O . PRO A 1 161 ? -2.155 5.372 -11.085 1.00 88.81 161 PRO A O 1
ATOM 1291 N N . LYS A 1 162 ? -2.301 5.273 -13.326 1.00 89.38 162 LYS A N 1
ATOM 1292 C CA . LYS A 1 162 ? -1.739 3.923 -13.426 1.00 89.38 162 LYS A CA 1
ATOM 1293 C C . LYS A 1 162 ? -0.246 3.966 -13.097 1.00 89.38 162 LYS A C 1
ATOM 1295 O O . LYS A 1 162 ? 0.398 5.004 -13.242 1.00 89.38 162 LYS A O 1
ATOM 1300 N N . VAL A 1 163 ? 0.300 2.815 -12.706 1.00 88.81 163 VAL A N 1
ATOM 1301 C CA . VAL A 1 163 ? 1.749 2.646 -12.547 1.00 88.81 163 VAL A CA 1
ATOM 1302 C C . VAL A 1 163 ? 2.444 3.091 -13.831 1.00 88.81 163 VAL A C 1
ATOM 1304 O O . VAL A 1 163 ? 2.129 2.608 -14.923 1.00 88.81 163 VAL A O 1
ATOM 1307 N N . ASN A 1 164 ? 3.378 4.024 -13.693 1.00 85.50 164 ASN A N 1
ATOM 1308 C CA . ASN A 1 164 ? 4.211 4.468 -14.790 1.00 85.50 164 ASN A CA 1
ATOM 1309 C C . ASN A 1 164 ? 5.312 3.430 -14.987 1.00 85.50 164 ASN A C 1
ATOM 1311 O O . ASN A 1 164 ? 6.238 3.345 -14.185 1.00 85.50 164 ASN A O 1
ATOM 1315 N N . LYS A 1 165 ? 5.219 2.651 -16.069 1.00 83.06 165 LYS A N 1
ATOM 1316 C CA . LYS A 1 165 ? 6.199 1.604 -16.379 1.00 83.06 165 LYS A CA 1
ATOM 1317 C C . LYS A 1 165 ? 7.627 2.150 -16.431 1.00 83.06 165 LYS A C 1
ATOM 1319 O O . LYS A 1 165 ? 8.525 1.464 -15.973 1.00 83.06 165 LYS A O 1
ATOM 1324 N N . ASN A 1 166 ? 7.837 3.393 -16.860 1.00 79.25 166 ASN A N 1
ATOM 1325 C CA . ASN A 1 166 ? 9.173 3.999 -16.923 1.00 79.25 166 ASN A CA 1
ATOM 1326 C C . ASN A 1 166 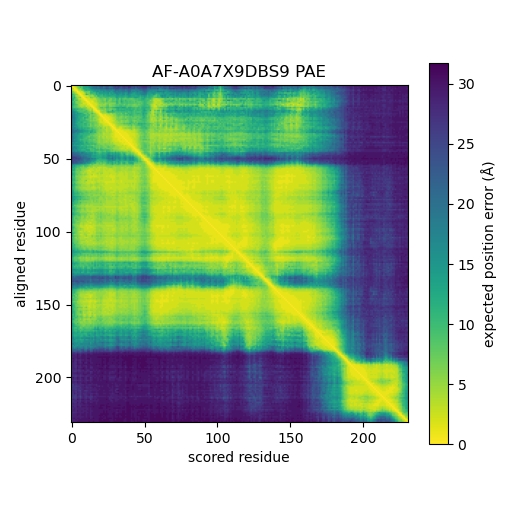? 9.778 4.289 -15.540 1.00 79.25 166 ASN A C 1
ATOM 1328 O O . ASN A 1 166 ? 10.980 4.501 -15.442 1.00 79.25 166 ASN A O 1
ATOM 1332 N N . LEU A 1 167 ? 8.953 4.330 -14.488 1.00 78.25 167 LEU A N 1
ATOM 1333 C CA . LEU A 1 167 ? 9.410 4.464 -13.104 1.00 78.25 167 LEU A CA 1
ATOM 1334 C C . LEU A 1 167 ? 9.650 3.109 -12.434 1.00 78.25 167 LEU A C 1
ATOM 1336 O O . LEU A 1 167 ? 10.283 3.085 -11.388 1.00 78.25 167 LEU A O 1
ATOM 1340 N N . THR A 1 168 ? 9.173 2.010 -13.024 1.00 80.94 168 THR A N 1
ATOM 1341 C CA . THR A 1 168 ? 9.422 0.657 -12.504 1.00 80.94 168 THR A CA 1
ATOM 1342 C C . THR A 1 168 ? 10.844 0.215 -12.804 1.00 80.94 168 THR A C 1
ATOM 1344 O O . THR A 1 168 ? 11.364 0.554 -13.870 1.00 80.94 168 THR A O 1
ATOM 1347 N N . MET A 1 169 ? 11.433 -0.614 -11.944 1.00 73.62 169 MET A N 1
ATOM 1348 C CA . MET A 1 169 ? 12.735 -1.253 -12.190 1.00 73.62 169 MET A CA 1
ATOM 1349 C C . MET A 1 169 ? 12.818 -1.875 -13.597 1.00 73.62 169 MET A C 1
ATOM 1351 O O . MET A 1 169 ? 13.766 -1.624 -14.337 1.00 73.62 169 MET A O 1
ATOM 1355 N N . VAL A 1 170 ? 11.782 -2.607 -14.027 1.00 75.12 170 VAL A N 1
ATOM 1356 C CA . VAL A 1 170 ? 11.730 -3.232 -15.363 1.00 75.12 170 VAL A CA 1
ATOM 1357 C C . VAL A 1 170 ? 11.779 -2.193 -16.482 1.00 75.12 170 VAL A C 1
ATOM 1359 O O . VAL A 1 170 ? 12.487 -2.386 -17.470 1.00 75.12 170 VAL A O 1
ATOM 1362 N N . GLY A 1 171 ? 11.045 -1.087 -16.356 1.00 73.75 171 GLY A N 1
ATOM 1363 C CA . GLY A 1 171 ? 11.075 -0.028 -17.366 1.00 73.75 171 GLY A CA 1
ATOM 1364 C C . GLY A 1 171 ? 12.374 0.770 -17.356 1.00 73.75 171 GLY A C 1
ATOM 1365 O O . GLY A 1 171 ? 12.859 1.132 -18.424 1.00 73.75 171 GLY A O 1
ATOM 1366 N N . GLN A 1 172 ? 12.977 0.983 -16.185 1.00 74.38 172 GLN A N 1
ATOM 1367 C CA . GLN A 1 172 ? 14.297 1.602 -16.075 1.00 74.38 172 GLN A CA 1
ATOM 1368 C C . GLN A 1 172 ? 15.374 0.718 -16.723 1.00 74.38 172 GLN A C 1
ATOM 1370 O O . GLN A 1 172 ? 16.144 1.213 -17.544 1.00 74.38 172 GLN A O 1
ATOM 1375 N N . ILE A 1 173 ? 15.370 -0.594 -16.453 1.00 72.19 173 ILE A N 1
ATOM 1376 C CA . ILE A 1 173 ? 16.256 -1.570 -17.107 1.00 72.19 173 ILE A CA 1
ATOM 1377 C C . ILE A 1 173 ? 16.002 -1.608 -18.610 1.00 72.19 173 ILE A C 1
ATOM 1379 O O . ILE A 1 173 ? 16.954 -1.571 -19.379 1.00 72.19 173 ILE A O 1
ATOM 1383 N N . SER A 1 174 ? 14.742 -1.624 -19.047 1.00 72.56 174 SER A N 1
ATOM 1384 C CA . SER A 1 174 ? 14.407 -1.606 -20.477 1.00 72.56 174 SER A CA 1
ATOM 1385 C C . SER A 1 174 ? 14.971 -0.360 -21.159 1.00 72.56 174 SER A C 1
ATOM 1387 O O . SER A 1 174 ? 15.563 -0.461 -22.226 1.00 72.56 174 SER A O 1
ATOM 1389 N N . HIS A 1 175 ? 14.873 0.808 -20.519 1.00 68.31 175 HIS A N 1
ATOM 1390 C CA . HIS A 1 175 ? 15.442 2.054 -21.036 1.00 68.31 175 HIS A CA 1
ATOM 1391 C C . HIS A 1 175 ? 16.973 2.044 -21.059 1.00 68.31 175 HIS A C 1
ATOM 1393 O O . HIS A 1 175 ? 17.579 2.569 -21.992 1.00 68.31 175 HIS A O 1
ATOM 1399 N N . ILE A 1 176 ? 17.610 1.446 -20.049 1.00 71.69 176 ILE A N 1
ATOM 1400 C CA . ILE A 1 176 ? 19.064 1.252 -20.013 1.00 71.69 176 ILE A CA 1
ATOM 1401 C C . ILE A 1 176 ? 19.495 0.295 -21.126 1.00 71.69 176 ILE A C 1
ATOM 1403 O O . ILE A 1 176 ? 20.407 0.636 -21.867 1.00 71.69 176 ILE A O 1
ATOM 1407 N N . LEU A 1 177 ? 18.817 -0.840 -21.301 1.00 68.50 177 LEU A N 1
ATOM 1408 C CA . LEU A 1 177 ? 19.082 -1.801 -22.373 1.00 68.50 177 LEU A CA 1
ATOM 1409 C C . LEU A 1 177 ? 18.861 -1.175 -23.748 1.00 68.50 177 LEU A C 1
ATOM 1411 O O . LEU A 1 177 ? 19.705 -1.318 -24.620 1.00 68.50 177 LEU A O 1
ATOM 1415 N N . GLU A 1 178 ? 17.781 -0.421 -23.948 1.00 72.62 178 GLU A N 1
ATOM 1416 C CA . GLU A 1 178 ? 17.558 0.322 -25.187 1.00 72.62 178 GLU A CA 1
ATOM 1417 C C . GLU A 1 178 ? 18.661 1.346 -25.446 1.00 72.62 178 GLU A C 1
ATOM 1419 O O . GLU A 1 178 ? 19.102 1.492 -26.584 1.00 72.62 178 GLU A O 1
ATOM 1424 N N . LYS A 1 179 ? 19.101 2.072 -24.412 1.00 66.75 179 LYS A N 1
ATOM 1425 C CA . LYS A 1 179 ? 20.222 3.006 -24.524 1.00 66.75 179 LYS A CA 1
ATOM 1426 C C . LYS A 1 179 ? 21.517 2.283 -24.829 1.00 66.75 179 LYS A C 1
ATOM 1428 O O . LYS A 1 179 ? 22.232 2.778 -25.680 1.00 66.75 179 LYS A O 1
ATOM 1433 N N . MET A 1 180 ? 21.780 1.143 -24.193 1.00 60.69 180 MET A N 1
ATOM 1434 C CA . MET A 1 180 ? 22.942 0.302 -24.456 1.00 60.69 180 MET A CA 1
ATOM 1435 C C . MET A 1 180 ? 22.912 -0.185 -25.899 1.00 60.69 180 MET A C 1
ATOM 1437 O O . MET A 1 180 ? 23.846 0.104 -26.621 1.00 60.69 180 MET A O 1
ATOM 1441 N N . ILE A 1 181 ? 21.805 -0.761 -26.374 1.00 62.38 181 ILE A N 1
ATOM 1442 C CA . ILE A 1 181 ? 21.617 -1.177 -27.775 1.00 62.38 181 ILE A CA 1
ATOM 1443 C C . ILE A 1 181 ? 21.809 0.003 -28.746 1.00 62.38 181 ILE A C 1
ATOM 1445 O O . ILE A 1 181 ? 22.389 -0.162 -29.814 1.00 62.38 181 ILE A O 1
ATOM 1449 N N . LYS A 1 182 ? 21.341 1.205 -28.386 1.00 59.59 182 LYS A N 1
ATOM 1450 C CA . LYS A 1 182 ? 21.485 2.420 -29.209 1.00 59.59 182 LYS A CA 1
ATOM 1451 C C . LYS A 1 182 ? 22.882 3.056 -29.116 1.00 59.59 182 LYS A C 1
ATOM 1453 O O . LYS A 1 182 ? 23.280 3.732 -30.058 1.00 59.59 182 LYS A O 1
ATOM 1458 N N . SER A 1 183 ? 23.609 2.875 -28.011 1.00 53.03 183 SER A N 1
ATOM 1459 C CA . SER A 1 183 ? 24.981 3.363 -27.808 1.00 53.03 183 SER A CA 1
ATOM 1460 C C . SER A 1 183 ? 26.035 2.365 -28.285 1.00 53.03 183 SER A C 1
ATOM 1462 O O . SER A 1 183 ? 27.149 2.776 -28.602 1.00 53.03 183 SER A O 1
ATOM 1464 N N . ASP A 1 184 ? 25.678 1.083 -28.406 1.00 46.72 184 ASP A N 1
ATOM 1465 C CA . ASP A 1 184 ? 26.497 0.014 -28.980 1.00 46.72 184 ASP A CA 1
ATOM 1466 C C . ASP A 1 184 ? 26.423 -0.009 -30.513 1.00 46.72 184 ASP A C 1
ATOM 1468 O O . ASP A 1 184 ? 26.371 -1.046 -31.173 1.00 46.72 184 ASP A O 1
ATOM 1472 N N . SER A 1 185 ? 26.643 1.159 -31.111 1.00 47.09 185 SER A N 1
ATOM 1473 C CA . SER A 1 185 ? 27.347 1.246 -32.394 1.00 47.09 185 SER A CA 1
ATOM 1474 C C . SER A 1 185 ? 28.780 0.651 -32.351 1.00 47.09 185 SER A C 1
ATOM 1476 O O . SER A 1 185 ? 29.534 0.848 -33.299 1.00 47.09 185 SER A O 1
ATOM 1478 N N . GLY A 1 186 ? 29.160 -0.082 -31.290 1.00 46.72 186 GLY A N 1
ATOM 1479 C CA . GLY A 1 186 ? 30.363 -0.914 -31.172 1.00 46.72 186 GLY A CA 1
ATOM 1480 C C . GLY A 1 186 ? 30.143 -2.423 -31.381 1.00 46.72 186 GLY A C 1
ATOM 1481 O O . GLY A 1 186 ? 31.097 -3.112 -31.729 1.00 46.72 186 GLY A O 1
ATOM 1482 N N . VAL A 1 187 ? 28.908 -2.934 -31.276 1.00 47.78 187 VAL A N 1
ATOM 1483 C CA . VAL A 1 187 ? 28.517 -4.274 -31.773 1.00 47.78 187 VAL A CA 1
ATOM 1484 C C . VAL A 1 187 ? 27.276 -4.131 -32.655 1.00 47.78 187 VAL A C 1
ATOM 1486 O O . VAL A 1 187 ? 26.279 -4.840 -32.550 1.00 47.78 187 VAL A O 1
ATOM 1489 N N . SER A 1 188 ? 27.342 -3.165 -33.568 1.00 45.81 188 SER A N 1
ATOM 1490 C CA . SER A 1 188 ? 26.498 -3.183 -34.751 1.00 45.81 188 SER A CA 1
ATOM 1491 C C . SER A 1 188 ? 27.042 -4.289 -35.641 1.00 45.81 188 SER A C 1
ATOM 1493 O O . SER A 1 188 ? 28.063 -4.094 -36.300 1.00 45.81 188 SER A O 1
ATOM 1495 N N . ILE A 1 189 ? 26.370 -5.445 -35.660 1.00 51.88 189 ILE A N 1
ATOM 1496 C CA . ILE A 1 189 ? 26.414 -6.282 -36.856 1.00 51.88 189 ILE A CA 1
ATOM 1497 C C . ILE A 1 189 ? 25.922 -5.347 -37.956 1.00 51.88 189 ILE A C 1
ATOM 1499 O O . ILE A 1 189 ? 24.731 -5.014 -38.002 1.00 51.88 189 ILE A O 1
ATOM 1503 N N . LYS A 1 190 ? 26.843 -4.828 -38.777 1.00 60.53 190 LYS A N 1
ATOM 1504 C CA . LYS A 1 190 ? 26.481 -3.893 -39.848 1.00 60.53 190 LYS A CA 1
ATOM 1505 C C . LYS A 1 190 ? 25.350 -4.553 -40.633 1.00 60.53 190 LYS A C 1
ATOM 1507 O O . LYS A 1 190 ? 25.363 -5.766 -40.813 1.00 60.53 190 LYS A O 1
ATOM 1512 N N . SER A 1 191 ? 24.361 -3.800 -41.111 1.00 64.56 191 SER A N 1
ATOM 1513 C CA . SER A 1 191 ? 23.213 -4.392 -41.831 1.00 64.56 191 SER A CA 1
ATOM 1514 C C . SER A 1 191 ? 23.630 -5.363 -42.955 1.00 64.56 191 SER A C 1
ATOM 1516 O O . SER A 1 191 ? 22.905 -6.298 -43.279 1.00 64.56 191 SER A O 1
ATOM 1518 N N . THR A 1 192 ? 24.828 -5.185 -43.516 1.00 68.31 192 THR A N 1
ATOM 1519 C CA . THR A 1 192 ? 25.503 -6.091 -44.452 1.00 68.31 192 THR A CA 1
ATOM 1520 C C . THR A 1 192 ? 26.017 -7.397 -43.829 1.00 68.31 192 THR A C 1
ATOM 1522 O O . THR A 1 192 ? 25.903 -8.441 -44.458 1.00 68.31 192 THR A O 1
ATOM 1525 N N . GLU A 1 193 ? 26.552 -7.381 -42.610 1.00 74.88 193 GLU A N 1
ATOM 1526 C CA . GLU A 1 193 ? 26.961 -8.582 -41.862 1.00 74.88 193 GLU A CA 1
ATOM 1527 C C . GLU A 1 193 ? 25.742 -9.424 -41.462 1.00 74.88 193 GLU A C 1
ATOM 1529 O O . GLU A 1 193 ? 25.774 -10.647 -41.592 1.00 74.88 193 GLU A O 1
ATOM 1534 N N . GLN A 1 194 ? 24.629 -8.780 -41.086 1.00 78.56 194 GLN A N 1
ATOM 1535 C CA . GLN A 1 194 ? 23.387 -9.490 -40.765 1.00 78.56 194 GLN A CA 1
ATOM 1536 C C . GLN A 1 194 ? 22.845 -10.216 -42.002 1.00 78.56 194 GLN A C 1
ATOM 1538 O O . GLN A 1 194 ? 22.470 -11.379 -41.910 1.00 78.56 194 GLN A O 1
ATOM 1543 N N . LYS A 1 195 ? 22.927 -9.587 -43.184 1.00 78.38 195 LYS A N 1
ATOM 1544 C CA . LYS A 1 195 ? 22.578 -10.229 -44.463 1.00 78.38 195 LYS A CA 1
ATOM 1545 C C . LYS A 1 195 ? 23.417 -11.475 -44.757 1.00 78.38 195 LYS A C 1
ATOM 1547 O O . LYS A 1 195 ? 22.883 -12.434 -45.302 1.00 78.38 195 LYS A O 1
ATOM 1552 N N . VAL A 1 196 ? 24.706 -11.488 -44.407 1.00 83.81 196 VAL A N 1
ATOM 1553 C CA . VAL A 1 196 ? 25.544 -12.694 -44.555 1.00 83.81 196 VAL A CA 1
ATOM 1554 C C . VAL A 1 196 ? 25.082 -13.792 -43.600 1.00 83.81 196 VAL A C 1
ATOM 1556 O O . VAL A 1 196 ? 24.952 -14.943 -44.010 1.00 83.81 196 VAL A O 1
ATOM 1559 N N . ILE A 1 197 ? 24.811 -13.445 -42.339 1.00 83.12 197 ILE A N 1
ATOM 1560 C CA . ILE A 1 197 ? 24.335 -14.403 -41.333 1.00 83.12 197 ILE A CA 1
ATOM 1561 C C . ILE A 1 197 ? 22.988 -15.003 -41.751 1.00 83.12 197 ILE A C 1
ATOM 1563 O O . ILE A 1 197 ? 22.804 -16.215 -41.635 1.00 83.12 197 ILE A O 1
ATOM 1567 N N . ASP A 1 198 ? 22.069 -14.184 -42.258 1.00 82.88 198 ASP A N 1
ATOM 1568 C CA . ASP A 1 198 ? 20.750 -14.637 -42.700 1.00 82.88 198 ASP A CA 1
ATOM 1569 C C . ASP A 1 198 ? 20.863 -15.569 -43.917 1.00 82.88 198 ASP A C 1
ATOM 1571 O O . ASP A 1 198 ? 20.311 -16.667 -43.882 1.00 82.88 198 ASP A O 1
ATOM 1575 N N . LEU A 1 199 ? 21.698 -15.230 -44.911 1.00 83.25 199 LEU A N 1
ATOM 1576 C CA . LEU A 1 199 ? 22.001 -16.114 -46.049 1.00 83.25 199 LEU A CA 1
ATOM 1577 C C . LEU A 1 199 ? 22.560 -17.478 -45.609 1.00 83.25 199 LEU A C 1
ATOM 1579 O O . LEU A 1 199 ? 22.177 -18.513 -46.151 1.00 83.25 199 LEU A O 1
ATOM 1583 N N . ILE A 1 200 ? 23.446 -17.499 -44.607 1.00 83.88 200 ILE A N 1
ATOM 1584 C CA . ILE A 1 200 ? 23.997 -18.747 -44.055 1.00 83.88 200 ILE A CA 1
ATOM 1585 C C . ILE A 1 200 ? 22.911 -19.550 -43.317 1.00 83.88 200 ILE A C 1
ATOM 1587 O O . ILE A 1 200 ? 22.855 -20.779 -43.407 1.00 83.88 200 ILE A O 1
ATOM 1591 N N . ARG A 1 201 ? 22.017 -18.877 -42.587 1.00 85.25 201 ARG A N 1
ATOM 1592 C CA . ARG A 1 201 ? 20.923 -19.529 -41.848 1.00 85.25 201 ARG A CA 1
ATOM 1593 C C . ARG A 1 201 ? 19.859 -20.127 -42.758 1.00 85.25 201 ARG A C 1
ATOM 1595 O O . ARG A 1 201 ? 19.282 -21.148 -42.388 1.00 85.25 201 ARG A O 1
ATOM 1602 N N . GLU A 1 202 ? 19.623 -19.529 -43.922 1.00 84.88 202 GLU A N 1
ATOM 1603 C CA . GLU A 1 202 ? 18.676 -20.028 -44.925 1.00 84.88 202 GLU A CA 1
ATOM 1604 C C . GLU A 1 202 ? 19.071 -21.409 -45.467 1.00 84.88 202 GLU A C 1
ATOM 1606 O O . GLU A 1 202 ? 18.203 -22.151 -45.919 1.00 84.88 202 GLU A O 1
ATOM 1611 N N . LYS A 1 203 ? 20.359 -21.790 -45.395 1.00 82.69 203 LYS A N 1
ATOM 1612 C CA . LYS A 1 203 ? 20.903 -23.077 -45.884 1.00 82.69 203 LYS A CA 1
ATOM 1613 C C . LYS A 1 203 ? 20.606 -23.374 -47.367 1.00 82.69 203 LYS A C 1
ATOM 1615 O O . LYS A 1 203 ? 20.826 -24.492 -47.822 1.00 82.69 203 LYS A O 1
ATOM 1620 N N . GLN A 1 204 ? 20.134 -22.383 -48.125 1.00 83.75 204 GLN A N 1
ATOM 1621 C CA . GLN A 1 204 ? 19.834 -22.463 -49.556 1.00 83.75 204 GLN A CA 1
ATOM 1622 C C . GLN A 1 204 ? 20.994 -21.903 -50.384 1.00 83.75 204 GLN A C 1
ATOM 1624 O O . GLN A 1 204 ? 20.864 -20.901 -51.082 1.00 83.75 204 GLN A O 1
ATOM 1629 N N . TYR A 1 205 ? 22.166 -22.515 -50.259 1.00 85.06 205 TYR A N 1
ATOM 1630 C CA . TYR A 1 205 ? 23.348 -22.124 -51.018 1.00 85.06 205 TYR A CA 1
ATOM 1631 C C . TYR A 1 205 ? 24.305 -23.306 -51.145 1.00 85.06 205 TYR A C 1
ATOM 1633 O O . TYR A 1 205 ? 24.405 -24.144 -50.250 1.00 85.06 205 TYR A O 1
ATOM 1641 N N . GLN A 1 206 ? 25.056 -23.331 -52.240 1.00 87.50 206 GLN A N 1
ATOM 1642 C CA . GLN A 1 206 ? 26.248 -24.161 -52.374 1.00 87.50 206 GLN A CA 1
ATOM 1643 C C . GLN A 1 206 ? 27.487 -23.384 -51.919 1.00 87.50 206 GLN A C 1
ATOM 1645 O O . GLN A 1 206 ? 28.395 -23.944 -51.307 1.00 87.50 206 GLN A O 1
ATOM 1650 N N . THR A 1 207 ? 27.549 -22.083 -52.212 1.00 85.19 207 THR A N 1
ATOM 1651 C CA . THR A 1 207 ? 28.675 -21.217 -51.837 1.00 85.19 207 THR A CA 1
ATOM 1652 C C . THR A 1 207 ? 28.196 -19.790 -51.586 1.00 85.19 207 THR A C 1
ATOM 1654 O O . THR A 1 207 ? 27.375 -19.258 -52.330 1.00 85.19 207 THR A O 1
ATOM 1657 N N . VAL A 1 208 ? 28.722 -19.159 -50.534 1.00 87.81 208 VAL A N 1
ATOM 1658 C CA . VAL A 1 208 ? 28.530 -17.730 -50.247 1.00 87.81 208 VAL A CA 1
ATOM 1659 C C . VAL A 1 208 ? 29.882 -17.035 -50.365 1.00 87.81 208 VAL A C 1
ATOM 1661 O O . VAL A 1 208 ? 30.833 -17.406 -49.679 1.00 87.81 208 VAL A O 1
ATOM 1664 N N . VAL A 1 209 ? 29.972 -16.018 -51.224 1.00 88.69 209 VAL A N 1
ATOM 1665 C CA . VAL A 1 209 ? 31.191 -15.225 -51.441 1.00 88.69 209 VAL A CA 1
ATOM 1666 C C . VAL A 1 209 ? 31.007 -13.838 -50.839 1.00 88.69 209 VAL A C 1
ATOM 1668 O O . VAL A 1 209 ? 30.184 -13.049 -51.307 1.00 88.69 209 VAL A O 1
ATOM 1671 N N . VAL A 1 210 ? 31.817 -13.517 -49.831 1.00 90.56 210 VAL A N 1
ATOM 1672 C CA . VAL A 1 210 ? 31.831 -12.207 -49.169 1.00 90.56 210 VAL A CA 1
ATOM 1673 C C . VAL A 1 210 ? 33.115 -11.474 -49.548 1.00 90.56 210 VAL A C 1
ATOM 1675 O O . VAL A 1 210 ? 34.209 -11.966 -49.280 1.00 90.56 210 VAL A O 1
ATOM 1678 N N . LYS A 1 211 ? 33.001 -10.293 -50.169 1.00 87.00 211 LYS A N 1
ATOM 1679 C CA . LYS A 1 211 ? 34.160 -9.426 -50.443 1.00 87.00 211 LYS A CA 1
ATOM 1680 C C . LYS A 1 211 ? 34.209 -8.290 -49.436 1.00 87.00 211 LYS A C 1
ATOM 1682 O O . LYS A 1 211 ? 33.225 -7.569 -49.249 1.00 87.00 211 LYS A O 1
ATOM 1687 N N . VAL A 1 212 ? 35.382 -8.112 -48.838 1.00 88.81 212 VAL A N 1
ATOM 1688 C CA . VAL A 1 212 ? 35.658 -7.090 -47.828 1.00 88.81 212 VAL A CA 1
ATOM 1689 C C . VAL A 1 212 ? 36.692 -6.109 -48.377 1.00 88.81 212 VAL A C 1
ATOM 1691 O O . VAL A 1 212 ? 37.687 -6.527 -48.966 1.00 88.81 212 VAL A O 1
ATOM 1694 N N . LYS A 1 213 ? 36.461 -4.809 -48.185 1.00 76.50 213 LYS A N 1
ATOM 1695 C CA . LYS A 1 213 ? 37.420 -3.736 -48.473 1.00 76.50 213 LYS A CA 1
ATOM 1696 C C . LYS A 1 213 ? 37.491 -2.810 -47.262 1.00 76.50 213 LYS A C 1
ATOM 1698 O O . LYS A 1 213 ? 36.452 -2.396 -46.753 1.00 76.50 213 LYS A O 1
ATOM 1703 N N . ASP A 1 214 ? 38.700 -2.534 -46.779 1.00 82.56 214 ASP A N 1
ATOM 1704 C CA . ASP A 1 214 ? 38.949 -1.667 -45.616 1.00 82.56 214 ASP A CA 1
ATOM 1705 C C . ASP A 1 214 ? 38.126 -2.070 -44.371 1.00 82.56 214 ASP A C 1
ATOM 1707 O O . ASP A 1 214 ? 37.555 -1.233 -43.677 1.00 82.56 214 ASP A O 1
ATOM 1711 N N . GLY A 1 215 ? 37.987 -3.381 -44.129 1.00 76.88 215 GLY A N 1
ATOM 1712 C CA . GLY A 1 215 ? 37.204 -3.923 -43.008 1.00 76.88 215 GLY A CA 1
ATOM 1713 C C . GLY A 1 215 ? 35.679 -3.818 -43.160 1.00 76.88 215 GLY A C 1
ATOM 1714 O O . GLY A 1 215 ? 34.950 -4.076 -42.205 1.00 76.88 215 GLY A O 1
ATOM 1715 N N . ASN A 1 216 ? 35.173 -3.448 -44.342 1.00 77.06 216 ASN A N 1
ATOM 1716 C CA . ASN A 1 216 ? 33.743 -3.354 -44.639 1.00 77.06 216 ASN A CA 1
ATOM 1717 C C . ASN A 1 216 ? 33.331 -4.350 -45.728 1.00 77.06 216 ASN A C 1
ATOM 1719 O O . ASN A 1 216 ? 33.999 -4.468 -46.754 1.00 77.06 216 ASN A O 1
ATOM 1723 N N . ILE A 1 217 ? 32.201 -5.038 -45.538 1.00 83.12 217 ILE A N 1
ATOM 1724 C CA . ILE A 1 217 ? 31.605 -5.880 -46.583 1.00 83.12 217 ILE A CA 1
ATOM 1725 C C . ILE A 1 217 ? 31.087 -4.974 -47.701 1.00 83.12 217 ILE A C 1
ATOM 1727 O O . ILE A 1 217 ? 30.179 -4.171 -47.486 1.00 83.12 217 ILE A O 1
ATOM 1731 N N . VAL A 1 218 ? 31.655 -5.126 -48.895 1.00 86.50 218 VAL A N 1
ATOM 1732 C CA . VAL A 1 218 ? 31.287 -4.350 -50.090 1.00 86.50 218 VAL A CA 1
ATOM 1733 C C . VAL A 1 218 ? 30.505 -5.174 -51.110 1.00 86.50 218 VAL A C 1
ATOM 1735 O O . VAL A 1 218 ? 29.855 -4.605 -51.980 1.00 86.50 218 VAL A O 1
ATOM 1738 N N . HIS A 1 219 ? 30.550 -6.506 -51.017 1.00 84.38 219 HIS A N 1
ATOM 1739 C CA . HIS A 1 219 ? 29.822 -7.396 -51.918 1.00 84.38 219 HIS A CA 1
ATOM 1740 C C . HIS A 1 219 ? 29.477 -8.718 -51.234 1.00 84.38 219 HIS A C 1
ATOM 1742 O O . HIS A 1 219 ? 30.318 -9.295 -50.543 1.00 84.38 219 HIS A O 1
ATOM 1748 N N . ILE A 1 220 ? 28.274 -9.225 -51.497 1.00 86.94 220 ILE A N 1
ATOM 1749 C CA . ILE A 1 220 ? 27.825 -10.559 -51.092 1.00 86.94 220 ILE A CA 1
ATOM 1750 C C . ILE A 1 220 ? 27.238 -11.230 -52.334 1.00 86.94 220 ILE A C 1
ATOM 1752 O O . ILE A 1 220 ? 26.375 -10.644 -52.983 1.00 86.94 220 ILE A O 1
ATOM 1756 N N . ASN A 1 221 ? 27.723 -12.422 -52.679 1.00 86.06 221 ASN A N 1
ATOM 1757 C CA . ASN A 1 221 ? 27.136 -13.263 -53.722 1.00 86.06 221 ASN A CA 1
ATOM 1758 C C . ASN A 1 221 ? 26.749 -14.624 -53.143 1.00 86.06 221 ASN A C 1
ATOM 1760 O O . ASN A 1 221 ? 27.467 -15.137 -52.281 1.00 86.06 221 ASN A O 1
ATOM 1764 N N . ARG A 1 222 ? 25.675 -15.224 -53.655 1.00 86.62 222 ARG A N 1
ATOM 1765 C CA . ARG A 1 222 ? 25.320 -16.618 -53.372 1.00 86.62 222 ARG A CA 1
ATOM 1766 C C . ARG A 1 222 ? 25.286 -17.406 -54.674 1.00 86.62 222 ARG A C 1
ATOM 1768 O O . ARG A 1 222 ? 24.762 -16.920 -55.672 1.00 86.62 222 ARG A O 1
ATOM 1775 N N . GLU A 1 223 ? 25.836 -18.607 -54.645 1.00 84.81 223 GLU A N 1
ATOM 1776 C CA . GLU A 1 223 ? 25.722 -19.579 -55.725 1.00 84.81 223 GLU A CA 1
ATOM 1777 C C . GLU A 1 223 ? 24.806 -20.708 -55.262 1.00 84.81 223 GLU A C 1
ATOM 1779 O O . GLU A 1 223 ? 25.018 -21.313 -54.206 1.00 84.81 223 GLU A O 1
ATOM 1784 N N . GLU A 1 224 ? 23.768 -20.963 -56.050 1.00 81.75 224 GLU A N 1
ATOM 1785 C CA . GLU A 1 224 ? 22.813 -22.046 -55.844 1.00 81.75 224 GLU A CA 1
ATOM 1786 C C . GLU A 1 224 ? 23.199 -23.215 -56.755 1.00 81.75 224 GLU A C 1
ATOM 1788 O O . GLU A 1 224 ? 23.606 -23.020 -57.903 1.00 81.75 224 GLU A O 1
ATOM 1793 N N . SER A 1 225 ? 23.100 -24.442 -56.251 1.00 69.69 225 SER A N 1
ATOM 1794 C CA . SER A 1 225 ? 23.318 -25.630 -57.068 1.00 69.69 225 SER A CA 1
ATOM 1795 C C . SER A 1 225 ? 22.162 -25.786 -58.056 1.00 69.69 225 SER A C 1
ATOM 1797 O O . SER A 1 225 ? 21.009 -25.958 -57.668 1.00 69.69 225 SER A O 1
ATOM 1799 N N . ILE A 1 226 ? 22.472 -25.742 -59.353 1.00 61.00 226 ILE A N 1
ATOM 1800 C CA . ILE A 1 226 ? 21.518 -26.112 -60.399 1.00 61.00 226 ILE A CA 1
ATOM 1801 C C . ILE A 1 226 ? 21.399 -27.641 -60.360 1.00 61.00 226 ILE A C 1
ATOM 1803 O O . ILE A 1 226 ? 22.410 -28.318 -60.573 1.00 61.00 226 ILE A O 1
ATOM 1807 N N . PRO A 1 227 ? 20.217 -28.220 -60.089 1.00 58.47 227 PRO A N 1
ATOM 1808 C CA . PRO A 1 227 ? 20.050 -29.658 -60.200 1.00 58.47 227 PRO A CA 1
ATOM 1809 C C . PRO A 1 227 ? 20.248 -30.050 -61.667 1.00 58.47 227 PRO A C 1
ATOM 1811 O O . PRO A 1 227 ? 19.468 -29.670 -62.541 1.00 58.47 227 PRO A O 1
ATOM 1814 N N . VAL A 1 228 ? 21.312 -30.800 -61.948 1.00 55.88 228 VAL A N 1
ATOM 1815 C CA . VAL A 1 228 ? 21.489 -31.445 -63.248 1.00 55.88 228 VAL A CA 1
ATOM 1816 C C . VAL A 1 228 ? 20.455 -32.564 -63.315 1.00 55.88 228 VAL A C 1
ATOM 1818 O O . VAL A 1 228 ? 20.662 -33.645 -62.764 1.00 55.88 228 VAL A O 1
ATOM 1821 N N . ASN A 1 229 ? 19.313 -32.295 -63.952 1.00 51.84 229 ASN A N 1
ATOM 1822 C CA . ASN A 1 229 ? 18.389 -33.351 -64.353 1.00 51.84 229 ASN A CA 1
ATOM 1823 C C . ASN A 1 229 ? 19.137 -34.257 -65.329 1.00 51.84 229 ASN A C 1
ATOM 1825 O O . ASN A 1 229 ? 19.325 -33.918 -66.496 1.00 51.84 229 ASN A O 1
ATOM 1829 N N . THR A 1 230 ? 19.604 -35.389 -64.817 1.00 46.38 230 THR A N 1
ATOM 1830 C CA . THR A 1 230 ? 20.172 -36.451 -65.639 1.00 46.38 230 THR A CA 1
ATOM 1831 C C . THR A 1 230 ? 18.974 -37.245 -66.155 1.00 46.38 230 THR A C 1
ATOM 1833 O O . THR A 1 230 ? 18.286 -37.880 -65.356 1.00 46.38 230 THR A O 1
ATOM 1836 N N . GLN A 1 231 ? 18.651 -37.079 -67.441 1.00 42.94 231 GLN A N 1
ATOM 1837 C CA . GLN A 1 231 ? 17.721 -37.954 -68.165 1.00 42.94 231 GLN A CA 1
ATOM 1838 C C . GLN A 1 231 ? 18.353 -39.324 -68.399 1.00 42.94 231 GLN A C 1
ATOM 1840 O O . GLN A 1 231 ? 19.589 -39.364 -68.596 1.00 42.94 231 GLN A O 1
#

Solvent-accessible surface area (backbone atoms only — not comparable to full-atom values): 13418 Å² total; per-residue (Å²): 133,85,78,59,69,69,41,55,51,44,37,51,49,45,49,64,44,70,44,49,64,67,56,42,30,76,69,32,71,46,53,72,67,55,52,52,55,33,45,77,67,63,70,51,77,82,78,59,65,62,96,92,55,79,55,54,38,32,41,52,52,44,49,52,48,28,52,54,43,49,43,43,74,74,69,44,55,71,77,58,38,50,60,52,51,58,53,56,66,37,67,66,53,48,51,49,52,47,46,43,37,38,72,10,43,49,38,28,39,38,33,50,53,79,82,52,77,43,80,27,40,60,54,58,45,43,46,52,56,70,70,41,50,88,73,60,89,58,79,63,48,79,43,78,37,54,66,57,50,49,57,48,31,55,76,70,75,39,82,68,60,66,67,38,55,69,69,30,48,68,33,42,49,49,52,48,50,51,46,47,65,68,66,33,78,81,73,55,68,46,77,66,54,47,52,52,53,49,56,61,71,66,67,77,54,73,45,76,49,77,43,69,55,97,92,36,81,77,46,78,49,76,42,67,77,76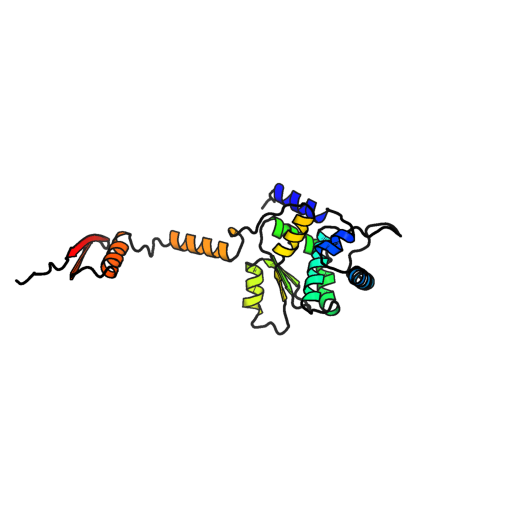,82,79,82,79,127

Foldseek 3Di:
DDDDPVLVVLLVCQQAQKDFPVLLCVQLVADPVRVVVCVVVVLAPDAPDDPPDGGIDGSLRSLLSSVLSVCVVVVNDNVLCPVVSVVSNDPVNSSVLSSCQLVQFWWKFKDLSPPDTDTDGQVRVCCCCPVCVVVPPGDMDIGTRNVSSCSSCVSSVRDGDHRDLCNHPNNVVVVVVVVVVVVCPVPPCDPVNVVVVVVVVVVQAPDWDFDDDPNHTPDIDGHGDDPPPDD